Protein AF-A0A3C0QPT5-F1 (afdb_monomer_lite)

Sequence (332 aa):
MGKIEEVYAYLNENEPEIASNICYASEMLLSELDRALEVLKTRRKQAVENDDDKEYEKLTRYRDILGVYKENINTYLDYVNLPETSKTTAPSPDREIIHHLSEDFTYKKITAFVFRGKRYEVTSWKEALITFCNELTKINRNFPFALIGNPQFRGKEFEYFSYTPIAERSEKIQGTNVYVYTLMSSNYITKLLKNILSFLGESLNEFHIYLDETYLPQKREMPKRTEKAKVPPNGKIGKYVQQCMRELEKEQHVFSENQIQLLSDAEYSKLIFGIYHPFWTDDVKKIQDKNNRFRYWKEPFLFNNKYYYITNDWYEKSREKFDAWLEIIKNQ

Foldseek 3Di:
DDDVLVVLVVCCVPPVVVSVVVLVVLVVVLVVLVVVLVVLVVVLVVCVVVVNVPSNVVSVVVNVVSVVVNVVSVVVNVSVPDDDDDDDDDDDDDDFDWDFLPDDCVLWFFQWKFAPNDIDGDGHLLRVLLVVLLVVCVVPVCLLVVQPPDPLQDDPVGGQKDLDDDPPQWDDRPPDSIIGGRPDDSNVSSSVVVSSCVVVVHDSVNMITTTDPVDPPPPPPPVPVDPQPVAPVQGDQLRVVVVLLVVCLVVQQADDPVRVVLLQDQVSCCVQQVFRHRQKDLDPVPQADPVRDGQWDPDWGAHPNGTITGGSRHDPVRRVSVVVVSVVSVVD

pLDDT: mean 77.84, std 18.29, range [23.69, 96.81]

Secondary structure (DSSP, 8-state):
---HHHHHHHHHHH-HHHHHHHHHHHHHHHHHHHHHHHHHHHHHHHHHHTT-HHHHHHHHHHHHHHHHHHHHHHHHHHHHTS-------PPPTT-PPPEETTS--TTPPEEEEEETTEEEE-SSHHHHHHHHHHHHHHH-TTHHHHHTT-GGGB-SSSBSEESSPPTTTEEEPTTSS-EEE----HHHHHHHHHHHHHHHT--GGGEEEEE-TT----------S-SSS---TT-SHHHHHHHHHHHHHHTT----HHHHHHHT-HHHHHHHH--SS-SEES-GGGSB-TTS-BSB-SS-EEETTEEEEEB----GGGHHHHHHHHHHHHT-

Structure (mmCIF, N/CA/C/O backbone):
data_AF-A0A3C0QPT5-F1
#
_entry.id   AF-A0A3C0QPT5-F1
#
loop_
_atom_site.group_PDB
_atom_site.id
_atom_site.type_symbol
_atom_site.label_atom_id
_atom_site.label_alt_id
_atom_site.label_comp_id
_atom_site.label_asym_id
_atom_site.label_entity_id
_atom_site.label_seq_id
_atom_site.pdbx_PDB_ins_code
_atom_site.Cartn_x
_atom_site.Cartn_y
_atom_site.Cartn_z
_atom_site.occupancy
_atom_site.B_iso_or_equiv
_atom_site.auth_seq_id
_atom_site.auth_comp_id
_atom_site.auth_asym_id
_atom_site.auth_atom_id
_atom_site.pdbx_PDB_model_num
ATOM 1 N N . MET A 1 1 ? -33.869 -25.325 -4.875 1.00 43.28 1 MET A N 1
ATOM 2 C CA . MET A 1 1 ? -32.770 -25.401 -3.892 1.00 43.28 1 MET A CA 1
ATOM 3 C C . MET A 1 1 ? -32.259 -23.981 -3.771 1.00 43.28 1 MET A C 1
ATOM 5 O O . MET A 1 1 ? -31.820 -23.461 -4.788 1.00 43.28 1 MET A O 1
ATOM 9 N N . GLY A 1 2 ? -32.509 -23.326 -2.632 1.00 51.97 2 GLY A N 1
ATOM 10 C CA . GLY A 1 2 ? -32.198 -21.903 -2.461 1.00 51.97 2 GLY A CA 1
ATOM 11 C C . GLY A 1 2 ? -30.707 -21.669 -2.663 1.00 51.97 2 GLY A C 1
ATOM 12 O O . GLY A 1 2 ? -29.892 -22.479 -2.209 1.00 51.97 2 GLY A O 1
ATOM 13 N N . LYS A 1 3 ? -30.359 -20.640 -3.432 1.00 69.25 3 LYS A N 1
ATOM 14 C CA . LYS A 1 3 ? -28.958 -20.331 -3.722 1.00 69.25 3 LYS A CA 1
ATOM 15 C C . LYS A 1 3 ? -28.318 -19.689 -2.491 1.00 69.25 3 LYS A C 1
ATOM 17 O O . LYS A 1 3 ? -29.003 -19.028 -1.717 1.00 69.25 3 LYS A O 1
ATOM 22 N N . ILE A 1 4 ? -27.009 -19.870 -2.305 1.00 66.62 4 ILE A N 1
ATOM 23 C CA . ILE A 1 4 ? -26.285 -19.291 -1.157 1.00 66.62 4 ILE A CA 1
ATOM 24 C C . ILE A 1 4 ? -26.428 -17.759 -1.103 1.00 66.62 4 ILE A C 1
ATOM 26 O O . ILE A 1 4 ? -26.407 -17.174 -0.025 1.00 66.62 4 ILE A O 1
ATOM 30 N N . GLU A 1 5 ? -26.663 -17.129 -2.258 1.00 63.31 5 GLU A N 1
ATOM 31 C CA . GLU A 1 5 ? -26.950 -15.699 -2.384 1.00 63.31 5 GLU A CA 1
ATOM 32 C C . GLU A 1 5 ? -28.227 -15.275 -1.637 1.00 63.31 5 GLU A C 1
ATOM 34 O O . GLU A 1 5 ? -28.224 -14.257 -0.952 1.00 63.31 5 GLU A O 1
ATOM 39 N N . GLU A 1 6 ? -29.303 -16.067 -1.715 1.00 68.69 6 GLU A N 1
ATOM 40 C CA . GLU A 1 6 ? -30.586 -15.775 -1.048 1.00 68.69 6 GLU A CA 1
ATOM 41 C C . GLU A 1 6 ? -30.438 -15.835 0.478 1.00 68.69 6 GLU A C 1
ATOM 43 O O . GLU A 1 6 ? -31.034 -15.045 1.208 1.00 68.69 6 GLU A O 1
ATOM 48 N N . VAL A 1 7 ? -29.592 -16.753 0.957 1.00 71.62 7 VAL A N 1
ATOM 49 C CA . VAL A 1 7 ? -29.256 -16.883 2.379 1.00 71.62 7 VAL A CA 1
ATOM 50 C C . VAL A 1 7 ? -28.426 -15.690 2.840 1.00 71.62 7 VAL A C 1
ATOM 52 O O . VAL A 1 7 ? -28.694 -15.143 3.907 1.00 71.62 7 VAL A O 1
ATOM 55 N N . TYR A 1 8 ? -27.446 -15.257 2.042 1.00 65.69 8 TYR A N 1
ATOM 56 C CA . TYR A 1 8 ? -26.627 -14.102 2.396 1.00 65.69 8 TYR A CA 1
ATOM 57 C C . TYR A 1 8 ? -27.425 -12.799 2.396 1.00 65.69 8 TYR A C 1
ATOM 59 O O . TYR A 1 8 ? -27.295 -12.041 3.346 1.00 65.69 8 TYR A O 1
ATOM 67 N N . ALA A 1 9 ? -28.270 -12.548 1.391 1.00 63.78 9 ALA A N 1
ATOM 68 C CA . ALA A 1 9 ? -29.112 -11.351 1.343 1.00 63.78 9 ALA A CA 1
ATOM 69 C C . ALA A 1 9 ? -30.023 -11.261 2.578 1.00 63.78 9 ALA A C 1
ATOM 71 O O . ALA A 1 9 ? -30.041 -10.243 3.267 1.00 63.78 9 ALA A O 1
ATOM 72 N N . TYR A 1 10 ? -30.676 -12.373 2.940 1.00 76.12 10 TYR A N 1
ATOM 73 C CA . TYR A 1 10 ? -31.476 -12.453 4.161 1.00 76.12 10 TYR A CA 1
ATOM 74 C C . TYR A 1 10 ? -30.648 -12.179 5.426 1.00 76.12 10 TYR A C 1
ATOM 76 O O . TYR A 1 10 ? -31.082 -11.416 6.289 1.00 76.12 10 TYR A O 1
ATOM 84 N N . LEU A 1 11 ? -29.458 -12.781 5.551 1.00 65.25 11 LEU A N 1
ATOM 85 C CA . LEU A 1 11 ? -28.569 -12.540 6.692 1.00 65.25 11 LEU A CA 1
ATOM 86 C C . LEU A 1 11 ? -28.053 -11.099 6.713 1.00 65.25 11 LEU A C 1
ATOM 88 O O . LEU A 1 11 ? -27.952 -10.518 7.779 1.00 65.25 11 LEU A O 1
ATOM 92 N N . ASN A 1 12 ? -27.765 -10.491 5.568 1.00 59.88 12 ASN A N 1
ATOM 93 C CA . ASN A 1 12 ? -27.300 -9.111 5.497 1.00 59.88 12 ASN A CA 1
ATOM 94 C C . ASN A 1 12 ? -28.381 -8.121 5.964 1.00 59.88 12 ASN A C 1
ATOM 96 O O . ASN A 1 12 ? -28.064 -7.127 6.610 1.00 59.88 12 ASN A O 1
ATOM 100 N N . GLU A 1 13 ? -29.653 -8.414 5.684 1.00 61.59 13 GLU A N 1
ATOM 101 C CA . GLU A 1 13 ? -30.788 -7.610 6.147 1.00 61.59 13 GLU A CA 1
ATOM 102 C C . GLU A 1 13 ? -31.139 -7.844 7.625 1.00 61.59 13 GLU A C 1
ATOM 104 O O . GLU A 1 13 ? -31.453 -6.892 8.339 1.00 61.59 13 GLU A O 1
ATOM 109 N N . ASN A 1 14 ? -31.119 -9.099 8.085 1.00 72.50 14 ASN A N 1
ATOM 110 C CA . ASN A 1 14 ? -31.698 -9.482 9.379 1.00 72.50 14 ASN A CA 1
ATOM 111 C C . ASN A 1 14 ? -30.651 -9.764 10.467 1.00 72.50 14 ASN A C 1
ATOM 113 O O . ASN A 1 14 ? -30.935 -9.573 11.643 1.00 72.50 14 ASN A O 1
ATOM 117 N N . GLU A 1 15 ? -29.451 -10.203 10.087 1.00 66.81 15 GLU A N 1
ATOM 118 C CA . GLU A 1 15 ? -28.349 -10.596 10.979 1.00 66.81 15 GLU A CA 1
ATOM 119 C C . GLU A 1 15 ? -26.985 -10.115 10.418 1.00 66.81 15 GLU A C 1
ATOM 121 O O . GLU A 1 15 ? -26.095 -10.928 10.121 1.00 66.81 15 GLU A O 1
ATOM 126 N N . PRO A 1 16 ? -26.794 -8.792 10.221 1.00 49.34 16 PRO A N 1
ATOM 127 C CA . PRO A 1 16 ? -25.676 -8.232 9.449 1.00 49.34 16 PRO A CA 1
ATOM 128 C C . PRO A 1 16 ? -24.294 -8.569 10.026 1.00 49.34 16 PRO A C 1
ATOM 130 O O . PRO A 1 16 ? -23.312 -8.671 9.289 1.00 49.34 16 PRO A O 1
ATOM 133 N N . GLU A 1 17 ? -24.205 -8.794 11.339 1.00 44.91 17 GLU A N 1
ATOM 134 C CA . GLU A 1 17 ? -22.980 -9.249 12.002 1.00 44.91 17 GLU A CA 1
ATOM 135 C C . GLU A 1 17 ? -22.562 -10.647 11.518 1.00 44.91 17 GLU A C 1
ATOM 137 O O . GLU A 1 17 ? -21.393 -10.882 11.207 1.00 44.91 17 GLU A O 1
ATOM 142 N N . ILE A 1 18 ? -23.521 -11.570 11.384 1.00 55.00 18 ILE A N 1
ATOM 143 C CA . ILE A 1 18 ? -23.274 -12.929 10.888 1.00 55.00 18 ILE A CA 1
ATOM 144 C C . ILE A 1 18 ? -22.858 -12.878 9.414 1.00 55.00 18 ILE A C 1
ATOM 146 O O . ILE A 1 18 ? -21.890 -13.538 9.033 1.00 55.00 18 ILE A O 1
ATOM 150 N N . ALA A 1 19 ? -23.528 -12.059 8.597 1.00 52.25 19 ALA A N 1
ATOM 151 C CA . ALA A 1 19 ? -23.173 -11.865 7.190 1.00 52.25 19 ALA A CA 1
ATOM 152 C C . ALA A 1 19 ? -21.734 -11.332 7.029 1.00 52.25 19 ALA A C 1
ATOM 154 O O . ALA A 1 19 ? -20.921 -11.924 6.312 1.00 52.25 19 ALA A O 1
ATOM 155 N N . SER A 1 20 ? -21.380 -10.287 7.782 1.00 49.47 20 SER A N 1
ATOM 156 C CA . SER A 1 20 ? -20.026 -9.721 7.808 1.00 49.47 20 SER A CA 1
ATOM 157 C C . SER A 1 20 ? -18.970 -10.754 8.227 1.00 49.47 20 SER A C 1
ATOM 159 O O . SER A 1 20 ? -17.937 -10.894 7.567 1.00 49.47 20 SER A O 1
ATOM 161 N N . ASN A 1 21 ? -19.249 -11.553 9.264 1.00 49.97 21 ASN A N 1
ATOM 162 C CA . ASN A 1 21 ? -18.344 -12.606 9.731 1.00 49.97 21 ASN A CA 1
ATOM 163 C C . ASN A 1 21 ? -18.095 -13.685 8.664 1.00 49.97 21 ASN A C 1
ATOM 165 O O . ASN A 1 21 ? -16.960 -14.140 8.501 1.00 49.97 21 ASN A O 1
ATOM 169 N N . ILE A 1 22 ? -19.126 -14.078 7.909 1.00 59.88 22 ILE A N 1
ATOM 170 C CA . ILE A 1 22 ? -18.989 -15.051 6.813 1.00 59.88 22 ILE A CA 1
ATOM 171 C C . ILE A 1 22 ? -18.154 -14.462 5.667 1.00 59.88 22 ILE A C 1
ATOM 173 O O . ILE A 1 22 ? -17.286 -15.152 5.124 1.00 59.88 22 ILE A O 1
ATOM 177 N N . CYS A 1 23 ? -18.379 -13.194 5.311 1.00 54.47 23 CYS A N 1
ATOM 178 C CA . CYS A 1 23 ? -17.590 -12.490 4.297 1.00 54.47 23 CYS A CA 1
ATOM 179 C C . CYS A 1 23 ? -16.104 -12.431 4.696 1.00 54.47 23 CYS A C 1
ATOM 181 O O . CYS A 1 23 ? -15.232 -12.882 3.953 1.00 54.47 23 CYS A O 1
ATOM 183 N N . TYR A 1 24 ? -15.822 -12.014 5.931 1.00 49.06 24 TYR A N 1
ATOM 184 C CA . TYR A 1 24 ? -14.467 -11.935 6.474 1.00 49.06 24 TYR A CA 1
ATOM 185 C C . TYR A 1 24 ? -13.756 -13.296 6.536 1.00 49.06 24 TYR A C 1
ATOM 187 O O . TYR A 1 24 ? -12.609 -13.422 6.101 1.00 49.06 24 TYR A O 1
ATOM 195 N N . ALA A 1 25 ? -14.433 -14.341 7.026 1.00 57.06 25 ALA A N 1
ATOM 196 C CA . ALA A 1 25 ? -13.878 -15.694 7.053 1.00 57.06 25 ALA A CA 1
ATOM 197 C C . ALA A 1 25 ? -13.540 -16.199 5.639 1.00 57.06 25 ALA A C 1
ATOM 199 O O . ALA A 1 25 ? -12.535 -16.887 5.445 1.00 57.06 25 ALA A O 1
ATOM 200 N N . SER A 1 26 ? -14.341 -15.808 4.646 1.00 66.38 26 SER A N 1
ATOM 201 C CA . SER A 1 26 ? -14.120 -16.136 3.236 1.00 66.38 26 SER A CA 1
ATOM 202 C C . SER A 1 26 ? -12.905 -15.401 2.657 1.00 66.38 26 SER A C 1
ATOM 204 O O . SER A 1 26 ? -12.088 -16.021 1.977 1.00 66.38 26 SER A O 1
ATOM 206 N N . GLU A 1 27 ? -12.712 -14.118 2.979 1.00 59.53 27 GLU A N 1
ATOM 207 C CA . GLU A 1 27 ? -11.518 -13.349 2.587 1.00 59.53 27 GLU A CA 1
ATOM 208 C C . GLU A 1 27 ? -10.231 -13.886 3.231 1.00 59.53 27 GLU A C 1
ATOM 210 O O . GLU A 1 27 ? -9.201 -14.028 2.562 1.00 59.53 27 GLU A O 1
ATOM 215 N N . MET A 1 28 ? -10.282 -14.231 4.523 1.00 56.75 28 MET A N 1
ATOM 216 C CA . MET A 1 28 ? -9.163 -14.877 5.216 1.00 56.75 28 MET A CA 1
ATOM 217 C C . MET A 1 28 ? -8.796 -16.204 4.553 1.00 56.75 28 MET A C 1
ATOM 219 O O . MET A 1 28 ? -7.624 -16.458 4.267 1.00 56.75 28 MET A O 1
ATOM 223 N N . LEU A 1 29 ? -9.803 -17.030 4.267 1.00 69.44 29 LEU A N 1
ATOM 224 C CA . LEU A 1 29 ? -9.621 -18.308 3.596 1.00 69.44 29 LEU A CA 1
ATOM 225 C C . LEU A 1 29 ? -9.002 -18.125 2.203 1.00 69.44 29 LEU A C 1
ATOM 227 O O . LEU A 1 29 ? -8.065 -18.845 1.866 1.00 69.44 29 LEU A O 1
ATOM 231 N N . LEU A 1 30 ? -9.436 -17.129 1.423 1.00 67.25 30 LEU A N 1
ATOM 232 C CA . LEU A 1 30 ? -8.825 -16.798 0.130 1.00 67.25 30 LEU A CA 1
ATOM 233 C C . LEU A 1 30 ? -7.349 -16.417 0.248 1.00 67.25 30 LEU A C 1
ATOM 235 O O . LEU A 1 30 ? -6.541 -16.863 -0.568 1.00 67.25 30 LEU A O 1
ATOM 239 N N . SER A 1 31 ? -6.981 -15.636 1.268 1.00 65.44 31 SER A N 1
ATOM 240 C CA . SER A 1 31 ? -5.582 -15.265 1.497 1.00 65.44 31 SER A CA 1
ATOM 241 C C . SER A 1 31 ? -4.703 -16.488 1.769 1.00 65.44 31 SER A C 1
ATOM 243 O O . SER A 1 31 ? -3.604 -16.596 1.216 1.00 65.44 31 SER A O 1
ATOM 245 N N . GLU A 1 32 ? -5.187 -17.440 2.569 1.00 72.31 32 GLU A N 1
ATOM 246 C CA . GLU A 1 32 ? -4.455 -18.682 2.837 1.00 72.31 32 GLU A CA 1
ATOM 247 C C . GLU A 1 32 ? -4.421 -19.615 1.617 1.00 72.31 32 GLU A C 1
ATOM 249 O O . GLU A 1 32 ? -3.390 -20.238 1.350 1.00 72.31 32 GLU A O 1
ATOM 254 N N . LEU A 1 33 ? -5.492 -19.661 0.815 1.00 77.94 33 LEU A N 1
ATOM 255 C CA . LEU A 1 33 ? -5.509 -20.389 -0.458 1.00 77.94 33 LEU A CA 1
ATOM 256 C C . LEU A 1 33 ? -4.479 -19.823 -1.447 1.00 77.94 33 LEU A C 1
ATOM 258 O O . LEU A 1 33 ? -3.789 -20.594 -2.115 1.00 77.94 33 LEU A O 1
ATOM 262 N N . ASP A 1 34 ? -4.308 -18.500 -1.506 1.00 76.12 34 ASP A N 1
ATOM 263 C CA . ASP A 1 34 ? -3.280 -17.860 -2.335 1.00 76.12 34 ASP A CA 1
ATOM 264 C C . ASP A 1 34 ? -1.861 -18.221 -1.894 1.00 76.12 34 ASP A C 1
ATOM 266 O O . ASP A 1 34 ? -1.008 -18.545 -2.729 1.00 76.12 34 ASP A O 1
ATOM 270 N N . ARG A 1 35 ? -1.609 -18.248 -0.581 1.00 77.25 35 ARG A N 1
ATOM 271 C CA . ARG A 1 35 ? -0.326 -18.731 -0.050 1.00 77.25 35 ARG A CA 1
ATOM 272 C C . ARG A 1 35 ? -0.100 -20.197 -0.402 1.00 77.25 35 ARG A C 1
ATOM 274 O O . ARG A 1 35 ? 0.988 -20.546 -0.861 1.00 77.25 35 ARG A O 1
ATOM 281 N N . ALA A 1 36 ? -1.115 -21.045 -0.239 1.00 83.31 36 ALA A N 1
ATOM 282 C CA . ALA A 1 36 ? -1.030 -22.462 -0.577 1.00 83.31 36 ALA A CA 1
ATOM 283 C C . ALA A 1 36 ? -0.720 -22.679 -2.070 1.00 83.31 36 ALA A C 1
ATOM 285 O O . ALA A 1 36 ? 0.135 -23.500 -2.407 1.00 83.31 36 ALA A O 1
ATOM 286 N N . LEU A 1 37 ? -1.340 -21.907 -2.969 1.00 87.12 37 LEU A N 1
ATOM 287 C CA . LEU A 1 37 ? -1.077 -21.971 -4.410 1.00 87.12 37 LEU A CA 1
ATOM 288 C C . LEU A 1 37 ? 0.363 -21.565 -4.765 1.00 87.12 37 LEU A C 1
ATOM 290 O O . LEU A 1 37 ? 0.997 -22.234 -5.587 1.00 87.12 37 LEU A O 1
ATOM 294 N N . GLU A 1 38 ? 0.918 -20.529 -4.130 1.00 87.81 38 GLU A N 1
ATOM 295 C CA . GLU A 1 38 ? 2.323 -20.142 -4.337 1.00 87.81 38 GLU A CA 1
ATOM 296 C C . GLU A 1 38 ? 3.308 -21.186 -3.781 1.00 87.81 38 GLU A C 1
ATOM 298 O O . GLU A 1 38 ? 4.335 -21.470 -4.411 1.00 87.81 38 GLU A O 1
ATOM 303 N N . VAL A 1 39 ? 2.978 -21.836 -2.659 1.00 90.38 39 VAL A N 1
ATOM 304 C CA . VAL A 1 39 ? 3.761 -22.968 -2.133 1.00 90.38 39 VAL A CA 1
ATOM 305 C C . VAL A 1 39 ? 3.746 -24.142 -3.114 1.00 90.38 39 VAL A C 1
ATOM 307 O O . VAL A 1 39 ? 4.810 -24.663 -3.457 1.00 90.38 39 VAL A O 1
ATOM 310 N N . LEU A 1 40 ? 2.574 -24.532 -3.625 1.00 90.19 40 LEU A N 1
ATOM 311 C CA . LEU A 1 40 ? 2.453 -25.621 -4.601 1.00 90.19 40 LEU A CA 1
ATOM 312 C C . LEU A 1 40 ? 3.213 -25.321 -5.894 1.00 90.19 40 LEU A C 1
ATOM 314 O O . LEU A 1 40 ? 3.906 -26.185 -6.424 1.00 90.19 40 LEU A O 1
ATOM 318 N N . LYS A 1 41 ? 3.142 -24.083 -6.385 1.00 92.25 41 LYS A N 1
ATOM 319 C CA . LYS A 1 41 ? 3.907 -23.619 -7.548 1.00 92.25 41 LYS A CA 1
ATOM 320 C C . LYS A 1 41 ? 5.415 -23.717 -7.324 1.00 92.25 41 LYS A C 1
ATOM 322 O O . LYS A 1 41 ? 6.131 -24.113 -8.240 1.00 92.25 41 LYS A O 1
ATOM 327 N N . THR A 1 42 ? 5.893 -23.383 -6.127 1.00 92.44 42 THR A N 1
ATOM 328 C CA . THR A 1 42 ? 7.312 -23.515 -5.765 1.00 92.44 42 THR A CA 1
ATOM 329 C C . THR A 1 42 ? 7.734 -24.984 -5.753 1.00 92.44 42 THR A C 1
ATOM 331 O O . THR A 1 42 ? 8.719 -25.337 -6.397 1.00 92.44 42 THR A O 1
ATOM 334 N N . ARG A 1 43 ? 6.952 -25.863 -5.115 1.00 90.69 43 ARG A N 1
ATOM 335 C CA . ARG A 1 43 ? 7.258 -27.302 -5.067 1.00 90.69 43 ARG A CA 1
ATOM 336 C C . ARG A 1 43 ? 7.180 -27.989 -6.428 1.00 90.69 43 ARG A C 1
ATOM 338 O O . ARG A 1 43 ? 7.988 -28.863 -6.704 1.00 90.69 43 ARG A O 1
ATOM 345 N N . ARG A 1 44 ? 6.277 -27.558 -7.313 1.00 95.31 44 ARG A N 1
ATOM 346 C CA . ARG A 1 44 ? 6.223 -28.057 -8.697 1.00 95.31 44 ARG A CA 1
ATOM 347 C C . ARG A 1 44 ? 7.497 -27.749 -9.474 1.00 95.31 44 ARG A C 1
ATOM 349 O O . ARG A 1 44 ? 7.946 -28.599 -10.227 1.00 95.31 44 ARG A O 1
ATOM 356 N N . LYS A 1 45 ? 8.089 -26.564 -9.287 1.00 92.94 45 LYS A N 1
ATOM 357 C CA . LYS A 1 45 ? 9.383 -26.234 -9.908 1.00 92.94 45 LYS A CA 1
ATOM 358 C C . LYS A 1 45 ? 10.493 -27.153 -9.404 1.00 92.94 45 LYS A C 1
ATOM 360 O O . LYS A 1 45 ? 11.248 -27.662 -10.216 1.00 92.94 45 LYS A O 1
ATOM 365 N N . GLN A 1 46 ? 10.523 -27.420 -8.098 1.00 92.06 46 GLN A N 1
ATOM 366 C CA . GLN A 1 46 ? 11.483 -28.352 -7.500 1.00 92.06 46 GLN A CA 1
ATOM 367 C C . GLN A 1 46 ? 11.298 -29.786 -8.015 1.00 92.06 46 GLN A C 1
ATOM 369 O O . GLN A 1 46 ? 12.280 -30.462 -8.281 1.00 92.06 46 GLN A O 1
ATOM 374 N N . ALA A 1 47 ? 10.055 -30.246 -8.196 1.00 93.81 47 ALA A N 1
ATOM 375 C CA . ALA A 1 47 ? 9.780 -31.567 -8.765 1.00 93.81 47 ALA A CA 1
ATOM 376 C C . ALA A 1 47 ? 10.313 -31.694 -10.205 1.00 93.81 47 ALA A C 1
ATOM 378 O O . ALA A 1 47 ? 10.932 -32.697 -10.530 1.00 93.81 47 ALA A O 1
ATOM 379 N N . VAL A 1 48 ? 10.157 -30.647 -11.027 1.00 93.38 48 VAL A N 1
ATOM 380 C CA . VAL A 1 48 ? 10.736 -30.592 -12.384 1.00 93.38 48 VAL A CA 1
ATOM 381 C C . VAL A 1 48 ? 12.266 -30.578 -12.345 1.00 93.38 48 VAL A C 1
ATOM 383 O O . VAL A 1 48 ? 12.900 -31.284 -13.117 1.00 93.38 48 VAL A O 1
ATOM 386 N N . GLU A 1 49 ? 12.872 -29.795 -11.448 1.00 94.69 49 GLU A N 1
ATOM 387 C CA . GLU A 1 49 ? 14.334 -29.754 -11.274 1.00 94.69 49 GLU A CA 1
ATOM 388 C C . GLU A 1 49 ? 14.913 -31.110 -10.836 1.00 94.69 49 GLU A C 1
ATOM 390 O O . GLU A 1 49 ? 16.047 -31.431 -11.186 1.00 94.69 49 GLU A O 1
ATOM 395 N N . ASN A 1 50 ? 14.130 -31.904 -10.103 1.00 94.56 50 ASN A N 1
ATOM 396 C CA . ASN A 1 50 ? 14.512 -33.223 -9.603 1.00 94.56 50 ASN A CA 1
ATOM 397 C C . ASN A 1 50 ? 14.134 -34.384 -10.541 1.00 94.56 50 ASN A C 1
ATOM 399 O O . ASN A 1 50 ? 14.361 -35.530 -10.160 1.00 94.56 50 ASN A O 1
ATOM 403 N N . ASP A 1 51 ? 13.551 -34.110 -11.714 1.00 92.62 51 ASP A N 1
ATOM 404 C CA . ASP A 1 51 ? 13.027 -35.132 -12.640 1.00 92.62 51 ASP A CA 1
ATOM 405 C C . ASP A 1 51 ? 11.996 -36.079 -11.970 1.00 92.62 51 ASP A C 1
ATOM 407 O O . ASP A 1 51 ? 11.904 -37.268 -12.272 1.00 92.62 51 ASP A O 1
ATOM 411 N N . ASP A 1 52 ? 11.224 -35.559 -11.000 1.00 95.44 52 ASP A N 1
ATOM 412 C CA . ASP A 1 52 ? 10.186 -36.294 -10.260 1.00 95.44 52 ASP A CA 1
ATOM 413 C C . ASP A 1 52 ? 8.795 -36.019 -10.851 1.00 95.44 52 ASP A C 1
ATOM 415 O O . ASP A 1 52 ? 7.987 -35.238 -10.326 1.00 95.44 52 ASP A O 1
ATOM 419 N N . ASP A 1 53 ? 8.511 -36.690 -11.967 1.00 92.88 53 ASP A N 1
ATOM 420 C CA . ASP A 1 53 ? 7.240 -36.577 -12.693 1.00 92.88 53 ASP A CA 1
ATOM 421 C C . ASP A 1 53 ? 6.025 -36.933 -11.822 1.00 92.88 53 ASP A C 1
ATOM 423 O O . ASP A 1 53 ? 4.961 -36.312 -11.918 1.00 92.88 53 ASP A O 1
ATOM 427 N N . LYS A 1 54 ? 6.181 -37.898 -10.909 1.00 95.31 54 LYS A N 1
ATOM 428 C CA . LYS A 1 54 ? 5.089 -38.384 -10.060 1.00 95.31 54 LYS A CA 1
ATOM 429 C C . LYS A 1 54 ? 4.657 -37.331 -9.040 1.00 95.31 54 LYS A C 1
ATOM 431 O O . LYS A 1 54 ? 3.456 -37.128 -8.828 1.00 95.31 54 LYS A O 1
ATOM 436 N N . GLU A 1 55 ? 5.609 -36.659 -8.397 1.00 93.31 55 GLU A N 1
ATOM 437 C CA . GLU A 1 55 ? 5.300 -35.563 -7.477 1.00 93.31 55 GLU A CA 1
ATOM 438 C C . GLU A 1 55 ? 4.784 -34.333 -8.246 1.00 93.31 55 GLU A C 1
ATOM 440 O O . GLU A 1 55 ? 3.841 -33.677 -7.792 1.00 93.31 55 GLU A O 1
ATOM 445 N N . TYR A 1 56 ? 5.301 -34.058 -9.450 1.00 92.62 56 TYR A N 1
ATOM 446 C CA . TYR A 1 56 ? 4.799 -32.972 -10.298 1.00 92.62 56 TYR A CA 1
ATOM 447 C C . TYR A 1 56 ? 3.317 -33.142 -10.678 1.00 92.62 56 TYR A C 1
ATOM 449 O O . TYR A 1 56 ? 2.527 -32.198 -10.527 1.00 92.62 56 TYR A O 1
ATOM 457 N N . GLU A 1 57 ? 2.906 -34.332 -11.127 1.00 94.25 57 GLU A N 1
ATOM 458 C CA . GLU A 1 57 ? 1.507 -34.632 -11.468 1.00 94.25 57 GLU A CA 1
ATOM 459 C C . GLU A 1 57 ? 0.582 -34.489 -10.253 1.00 94.25 57 GLU A C 1
ATOM 461 O O . GLU A 1 57 ? -0.472 -33.843 -10.319 1.00 94.25 57 GLU A O 1
ATOM 466 N N . LYS A 1 58 ? 1.004 -35.024 -9.104 1.00 95.62 58 LYS A N 1
ATOM 467 C CA . LYS A 1 58 ? 0.257 -34.941 -7.843 1.00 95.62 58 LYS A CA 1
ATOM 468 C C . LYS A 1 58 ? 0.049 -33.494 -7.391 1.00 95.62 58 LYS A C 1
ATOM 470 O O . LYS A 1 58 ? -1.073 -33.109 -7.054 1.00 95.62 58 LYS A O 1
ATOM 475 N N . LEU A 1 59 ? 1.101 -32.674 -7.410 1.00 92.56 59 LEU A N 1
ATOM 476 C CA . LEU A 1 59 ? 1.022 -31.260 -7.030 1.00 92.56 59 LEU A CA 1
ATOM 477 C C . LEU A 1 59 ? 0.191 -30.437 -8.023 1.00 92.56 59 LEU A C 1
ATOM 479 O O . LEU A 1 59 ? -0.479 -29.484 -7.621 1.00 92.56 59 LEU A O 1
ATOM 483 N N . THR A 1 60 ? 0.204 -30.806 -9.306 1.00 91.56 60 THR A N 1
ATOM 484 C CA . THR A 1 60 ? -0.650 -30.187 -10.331 1.00 91.56 60 THR A CA 1
ATOM 485 C C . THR A 1 60 ? -2.124 -30.442 -10.023 1.00 91.56 60 THR A C 1
ATOM 487 O O . THR A 1 60 ? -2.895 -29.487 -9.926 1.00 91.56 60 THR A O 1
ATOM 490 N N . ARG A 1 61 ? -2.492 -31.691 -9.705 1.00 94.31 61 ARG A N 1
ATOM 491 C CA . ARG A 1 61 ? -3.855 -32.039 -9.279 1.00 94.31 61 ARG A CA 1
ATOM 492 C C . ARG A 1 61 ? -4.301 -31.263 -8.035 1.00 94.31 61 ARG A C 1
ATOM 494 O O . ARG A 1 61 ? -5.430 -30.782 -7.992 1.00 94.31 61 ARG A O 1
ATOM 501 N N . TYR A 1 62 ? -3.439 -31.114 -7.026 1.00 93.69 62 TYR A N 1
ATOM 502 C CA . TYR A 1 62 ? -3.770 -30.328 -5.827 1.00 93.69 62 TYR A CA 1
ATOM 503 C C . TYR A 1 62 ? -3.973 -28.843 -6.129 1.00 93.69 62 TYR A C 1
ATOM 505 O O . TYR A 1 62 ? -4.896 -28.230 -5.593 1.00 93.69 62 TYR A O 1
ATOM 513 N N . ARG A 1 63 ? -3.149 -28.271 -7.013 1.00 94.69 63 ARG A N 1
ATOM 514 C CA . ARG A 1 63 ? -3.303 -26.885 -7.468 1.00 94.69 63 ARG A CA 1
ATOM 515 C C . ARG A 1 63 ? -4.634 -26.679 -8.190 1.00 94.69 63 ARG A C 1
ATOM 517 O O . ARG A 1 63 ? -5.261 -25.644 -7.983 1.00 94.69 63 ARG A O 1
ATOM 524 N N . ASP A 1 64 ? -5.065 -27.636 -9.005 1.00 90.56 64 ASP A N 1
ATOM 525 C CA . ASP A 1 64 ? -6.332 -27.532 -9.735 1.00 90.56 64 ASP A CA 1
ATOM 526 C C . ASP A 1 64 ? -7.530 -27.594 -8.776 1.00 90.56 64 ASP A C 1
ATOM 528 O O . ASP A 1 64 ? -8.410 -26.740 -8.848 1.00 90.56 64 ASP A O 1
ATOM 532 N N . ILE A 1 65 ? -7.515 -28.521 -7.808 1.00 91.12 65 ILE A N 1
ATOM 533 C CA . ILE A 1 65 ? -8.557 -28.627 -6.768 1.00 91.12 65 ILE A CA 1
ATOM 534 C C . ILE A 1 65 ? -8.666 -27.325 -5.959 1.00 91.12 65 ILE A C 1
ATOM 536 O O . ILE A 1 65 ? -9.765 -26.804 -5.768 1.00 91.12 65 ILE A O 1
ATOM 540 N N . LEU A 1 66 ? -7.535 -26.776 -5.505 1.00 86.25 66 LEU A N 1
ATOM 541 C CA . LEU A 1 66 ? -7.521 -25.516 -4.753 1.00 86.25 66 LEU A CA 1
ATOM 542 C C . LEU A 1 66 ? -7.935 -24.318 -5.613 1.00 86.25 66 LEU A C 1
ATOM 544 O O . LEU A 1 66 ? -8.575 -23.404 -5.101 1.00 86.25 66 LEU A O 1
ATOM 548 N N . GLY A 1 67 ? -7.611 -24.331 -6.908 1.00 81.75 67 GLY A N 1
ATOM 549 C CA . GLY A 1 67 ? -8.060 -23.321 -7.866 1.00 81.75 67 GLY A CA 1
ATOM 550 C C . GLY A 1 67 ? -9.583 -23.266 -7.970 1.00 81.75 67 GLY A C 1
ATOM 551 O O . GLY A 1 67 ? -10.155 -22.190 -7.830 1.00 81.75 67 GLY A O 1
ATOM 552 N N . VAL A 1 68 ? -10.236 -24.424 -8.107 1.00 84.88 68 VAL A N 1
ATOM 553 C CA . VAL A 1 68 ? -11.707 -24.523 -8.135 1.00 84.88 68 VAL A CA 1
ATOM 554 C C . VAL A 1 68 ? -12.319 -24.035 -6.821 1.00 84.88 68 VAL A C 1
ATOM 556 O O . VAL A 1 68 ? -13.283 -23.274 -6.823 1.00 84.88 68 VAL A O 1
ATOM 559 N N . TYR A 1 69 ? -11.743 -24.425 -5.680 1.00 80.75 69 TYR A N 1
ATOM 560 C CA . TYR A 1 69 ? -12.240 -23.986 -4.374 1.00 80.75 69 TYR A CA 1
ATOM 561 C C . TYR A 1 69 ? -12.126 -22.462 -4.195 1.00 80.75 69 TYR A C 1
ATOM 563 O O . TYR A 1 69 ? -13.060 -21.819 -3.718 1.00 80.75 69 TYR A O 1
ATOM 571 N N . LYS A 1 70 ? -11.017 -21.870 -4.656 1.00 81.62 70 LYS A N 1
ATOM 572 C CA . LYS A 1 70 ? -10.802 -20.418 -4.680 1.00 81.62 70 LYS A CA 1
ATOM 573 C C . LYS A 1 70 ? -11.808 -19.700 -5.585 1.00 81.62 70 LYS A C 1
ATOM 575 O O . LYS A 1 70 ? -12.357 -18.680 -5.182 1.00 81.62 70 LYS A O 1
ATOM 580 N N . GLU A 1 71 ? -12.052 -20.210 -6.791 1.00 75.88 71 GLU A N 1
ATOM 581 C CA . GLU A 1 71 ? -13.024 -19.630 -7.728 1.00 75.88 71 GLU A CA 1
ATOM 582 C C . GLU A 1 71 ? -14.444 -19.641 -7.158 1.00 75.88 71 GLU A C 1
ATOM 584 O O . GLU A 1 71 ? -15.147 -18.639 -7.273 1.00 75.88 71 GLU A O 1
ATOM 589 N N . ASN A 1 72 ? -14.837 -20.715 -6.469 1.00 77.62 72 ASN A N 1
ATOM 590 C CA . ASN A 1 72 ? -16.144 -20.805 -5.816 1.00 77.62 72 ASN A CA 1
ATOM 591 C C . ASN A 1 72 ? -16.319 -19.741 -4.718 1.00 77.62 72 ASN A C 1
ATOM 593 O O . ASN A 1 72 ? -17.372 -19.111 -4.636 1.00 77.62 72 ASN A O 1
ATOM 597 N N . ILE A 1 73 ? -15.284 -19.506 -3.904 1.00 74.31 73 ILE A N 1
ATOM 598 C CA . ILE A 1 73 ? -15.317 -18.488 -2.842 1.00 74.31 73 ILE A CA 1
ATOM 599 C C . ILE A 1 73 ? -15.269 -17.067 -3.426 1.00 74.31 73 ILE A C 1
ATOM 601 O O . ILE A 1 73 ? -16.009 -16.197 -2.977 1.00 74.31 73 ILE A O 1
ATOM 605 N N . ASN A 1 74 ? -14.444 -16.824 -4.449 1.00 67.06 74 ASN A N 1
ATOM 606 C CA . ASN A 1 74 ? -14.403 -15.531 -5.142 1.00 67.06 74 ASN A CA 1
ATOM 607 C C . ASN A 1 74 ? -15.740 -15.203 -5.807 1.00 67.06 74 ASN A C 1
ATOM 609 O O . ASN A 1 74 ? -16.217 -14.084 -5.679 1.00 67.06 74 ASN A O 1
ATOM 613 N N . THR A 1 75 ? -16.362 -16.188 -6.460 1.00 67.44 75 THR A N 1
ATOM 614 C CA . THR A 1 75 ? -17.692 -16.027 -7.055 1.00 67.44 75 THR A CA 1
ATOM 615 C C . THR A 1 75 ? -18.679 -15.565 -5.988 1.00 67.44 75 THR A C 1
ATOM 617 O O . THR A 1 75 ? -19.354 -14.565 -6.187 1.00 67.44 75 THR A O 1
ATOM 620 N N . TYR A 1 76 ? -18.703 -16.218 -4.822 1.00 65.12 76 TYR A N 1
ATOM 621 C CA . TYR A 1 76 ? -19.518 -15.792 -3.683 1.00 65.12 76 TYR A CA 1
ATOM 622 C C . TYR A 1 76 ? -19.246 -14.334 -3.252 1.00 65.12 76 TYR A C 1
ATOM 624 O O . TYR A 1 76 ? -20.191 -13.559 -3.120 1.00 65.12 76 TYR A O 1
ATOM 632 N N . LEU A 1 77 ? -17.981 -13.925 -3.095 1.00 61.12 77 LEU A N 1
ATOM 633 C CA . LEU A 1 77 ? -17.629 -12.558 -2.682 1.00 61.12 77 LEU A CA 1
ATOM 634 C C . LEU A 1 77 ? -17.930 -11.488 -3.741 1.00 61.12 77 LEU A C 1
ATOM 636 O O . LEU A 1 77 ? -18.313 -10.374 -3.390 1.00 61.12 77 LEU A O 1
ATOM 640 N N . ASP A 1 78 ? -17.786 -11.797 -5.028 1.00 59.59 78 ASP A N 1
ATOM 641 C CA . ASP A 1 78 ? -18.119 -10.866 -6.111 1.00 59.59 78 ASP A CA 1
ATOM 642 C C . ASP A 1 78 ? -19.626 -10.545 -6.128 1.00 59.59 78 ASP A C 1
ATOM 644 O O . ASP A 1 78 ? -20.009 -9.414 -6.432 1.00 59.59 78 ASP A O 1
ATOM 648 N N . TYR A 1 79 ? -20.483 -11.495 -5.728 1.00 52.84 79 TYR A N 1
ATOM 649 C CA . TYR A 1 79 ? -21.923 -11.266 -5.552 1.00 52.84 79 TYR A CA 1
ATOM 650 C C . TYR A 1 79 ? -22.257 -10.468 -4.286 1.00 52.84 79 TYR A C 1
ATOM 652 O O . TYR A 1 79 ? -23.115 -9.591 -4.346 1.00 52.84 79 TYR A O 1
ATOM 660 N N . VAL A 1 80 ? -21.560 -10.711 -3.167 1.00 53.12 80 VAL A N 1
ATOM 661 C CA . VAL A 1 80 ? -21.686 -9.909 -1.928 1.00 53.12 80 VAL A CA 1
ATOM 662 C C . VAL A 1 80 ? -21.366 -8.426 -2.179 1.00 53.12 80 VAL A C 1
ATOM 664 O O . VAL A 1 80 ? -21.899 -7.549 -1.506 1.00 53.12 80 VAL A O 1
ATOM 667 N N . ASN A 1 81 ? -20.529 -8.139 -3.179 1.00 47.16 81 ASN A N 1
ATOM 668 C CA . ASN A 1 81 ? -20.113 -6.791 -3.562 1.00 47.16 81 ASN A CA 1
ATOM 669 C C . ASN A 1 81 ? -20.990 -6.132 -4.651 1.00 47.16 81 ASN A C 1
ATOM 671 O O . ASN A 1 81 ? -20.640 -5.051 -5.140 1.00 47.16 81 ASN A O 1
ATOM 675 N N . LEU A 1 82 ? -22.117 -6.734 -5.056 1.00 35.31 82 LEU A N 1
ATOM 676 C CA . LEU A 1 82 ? -23.055 -6.079 -5.973 1.00 35.31 82 LEU A CA 1
ATOM 677 C C . LEU A 1 82 ? -23.798 -4.933 -5.260 1.00 35.31 82 LEU A C 1
ATOM 679 O O . LEU A 1 82 ? -24.317 -5.123 -4.162 1.00 35.31 82 LEU A O 1
ATOM 683 N N . PRO A 1 83 ? -23.900 -3.741 -5.875 1.00 30.16 83 PRO A N 1
ATOM 684 C CA . PRO A 1 83 ? -24.662 -2.643 -5.302 1.00 30.16 83 PRO A CA 1
ATOM 685 C C . PRO A 1 83 ? -26.157 -2.961 -5.393 1.00 30.16 83 PRO A C 1
ATOM 687 O O . PRO A 1 83 ? -26.733 -2.924 -6.484 1.00 30.16 83 PRO A O 1
ATOM 690 N N . GLU A 1 84 ? -26.806 -3.244 -4.264 1.00 38.81 84 GLU A N 1
ATOM 691 C CA . GLU A 1 84 ? -28.263 -3.313 -4.241 1.00 38.81 84 GLU A CA 1
ATOM 692 C C . GLU A 1 84 ? -28.863 -1.930 -4.503 1.00 38.81 84 GLU A C 1
ATOM 694 O O . GLU A 1 84 ? -28.669 -0.940 -3.791 1.00 38.81 84 GLU A O 1
ATOM 699 N N . THR A 1 85 ? -29.622 -1.872 -5.589 1.00 30.62 85 THR A N 1
ATOM 700 C CA . THR A 1 85 ? -30.577 -0.817 -5.862 1.00 30.62 85 THR A CA 1
ATOM 701 C C . THR A 1 85 ? -31.641 -0.771 -4.764 1.00 30.62 85 THR A C 1
ATOM 703 O O . THR A 1 85 ? -32.483 -1.658 -4.683 1.00 30.62 85 THR A O 1
ATOM 706 N N . SER A 1 86 ? -31.701 0.377 -4.083 1.00 29.55 86 SER A N 1
ATOM 707 C CA . SER A 1 86 ? -32.915 1.149 -3.763 1.00 29.55 86 SER A CA 1
ATOM 708 C C . SER A 1 86 ? -33.347 1.307 -2.286 1.00 29.55 86 SER A C 1
ATOM 710 O O . SER A 1 86 ? -33.710 0.362 -1.607 1.00 29.55 86 SER A O 1
ATOM 712 N N . LYS A 1 87 ? -33.471 2.600 -1.921 1.00 30.47 87 LYS A N 1
ATOM 713 C CA . LYS A 1 87 ? -34.511 3.259 -1.092 1.00 30.47 87 LYS A CA 1
ATOM 714 C C . LYS A 1 87 ? -34.380 3.299 0.443 1.00 30.47 87 LYS A C 1
ATOM 716 O O . LYS A 1 87 ? -34.850 2.442 1.170 1.00 30.47 87 LYS A O 1
ATOM 721 N N . THR A 1 88 ? -33.896 4.468 0.874 1.00 35.28 88 THR A N 1
ATOM 722 C CA . THR A 1 88 ? -34.493 5.411 1.844 1.00 35.28 88 THR A CA 1
ATOM 723 C C . THR A 1 88 ? -35.155 4.857 3.111 1.00 35.28 88 THR A C 1
ATOM 725 O O . THR A 1 88 ? -36.330 4.504 3.107 1.00 35.28 88 THR A O 1
ATOM 728 N N . THR A 1 89 ? -34.498 5.093 4.245 1.00 28.58 89 THR A N 1
ATOM 729 C CA . THR A 1 89 ? -35.155 5.670 5.428 1.00 28.58 89 THR A CA 1
ATOM 730 C C . THR A 1 89 ? -34.364 6.902 5.875 1.00 28.58 89 THR A C 1
ATOM 732 O O . THR A 1 89 ? -33.138 6.935 5.808 1.00 28.58 89 THR A O 1
ATOM 735 N N . ALA A 1 90 ? -35.083 7.981 6.188 1.00 28.66 90 ALA A N 1
ATOM 736 C CA . ALA A 1 90 ? -34.516 9.294 6.490 1.00 28.66 90 ALA A CA 1
ATOM 737 C C . ALA A 1 90 ? -33.643 9.265 7.767 1.00 28.66 90 ALA A C 1
ATOM 739 O O . ALA A 1 90 ? -34.019 8.573 8.716 1.00 28.66 90 ALA A O 1
ATOM 740 N N . PRO A 1 91 ? -32.528 10.021 7.848 1.00 33.69 91 PRO A N 1
ATOM 741 C CA . PRO A 1 91 ? -31.674 10.005 9.031 1.00 33.69 91 PRO A CA 1
ATOM 742 C C . PRO A 1 91 ? -32.280 10.834 10.172 1.00 33.69 91 PRO A C 1
ATOM 744 O O . PRO A 1 91 ? -32.686 11.981 9.982 1.00 33.69 91 PRO A O 1
ATOM 747 N N . SER A 1 92 ? -32.301 10.240 11.366 1.00 33.53 92 SER A N 1
ATOM 748 C CA . SER A 1 92 ? -32.496 10.917 12.654 1.00 33.53 92 SER A CA 1
ATOM 749 C C . SER A 1 92 ?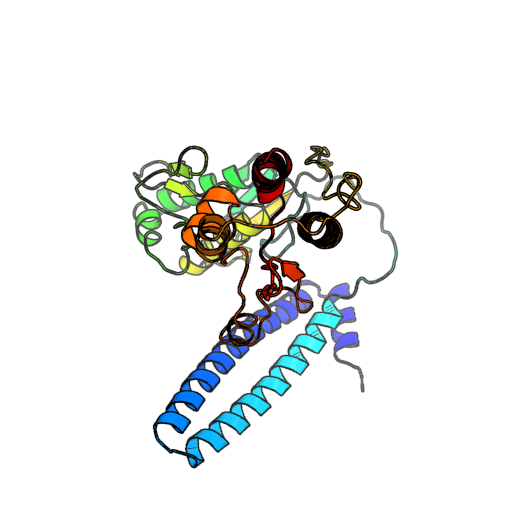 -31.146 11.469 13.157 1.00 33.53 92 SER A C 1
ATOM 751 O O . SER A 1 92 ? -30.143 10.792 12.948 1.00 33.53 92 SER A O 1
ATOM 753 N N . PRO A 1 93 ? -31.076 12.618 13.860 1.00 36.56 93 PRO A N 1
ATOM 754 C CA . PRO A 1 93 ? -29.836 13.405 13.976 1.00 36.56 93 PRO A CA 1
ATOM 755 C C . PRO A 1 93 ? -28.780 12.963 15.012 1.00 36.56 93 PRO A C 1
ATOM 757 O O . PRO A 1 93 ? -27.758 13.628 15.100 1.00 36.56 93 PRO A O 1
ATOM 760 N N . ASP A 1 94 ? -28.980 11.888 15.787 1.00 40.91 94 ASP A N 1
ATOM 761 C CA . ASP A 1 94 ? -28.201 11.655 17.029 1.00 40.91 94 ASP A CA 1
ATOM 762 C C . ASP A 1 94 ? -27.540 10.265 17.160 1.00 40.91 94 ASP A C 1
ATOM 764 O O . ASP A 1 94 ? -27.311 9.779 18.269 1.00 40.91 94 ASP A O 1
ATOM 768 N N . ARG A 1 95 ? -27.226 9.569 16.064 1.00 55.47 95 ARG A N 1
ATOM 769 C CA . ARG A 1 95 ? -26.485 8.294 16.143 1.00 55.47 95 ARG A CA 1
ATOM 770 C C . ARG A 1 95 ? -25.133 8.435 15.463 1.00 55.47 95 ARG A C 1
ATOM 772 O O . ARG A 1 95 ? -25.072 8.389 14.245 1.00 55.47 95 ARG A O 1
ATOM 779 N N . GLU A 1 96 ? -24.066 8.581 16.253 1.00 65.12 96 GLU A N 1
ATOM 780 C CA . GLU A 1 96 ? -22.701 8.426 15.741 1.00 65.12 96 GLU A CA 1
ATOM 781 C C . GLU A 1 96 ? -22.560 7.027 15.127 1.00 65.12 96 GLU A C 1
ATOM 783 O O . GLU A 1 96 ? -22.707 6.014 15.819 1.00 65.12 96 GLU A O 1
ATOM 788 N N . ILE A 1 97 ? -22.298 6.971 13.823 1.00 73.12 97 ILE A N 1
ATOM 789 C CA . ILE A 1 97 ? -22.099 5.711 13.114 1.00 73.12 97 ILE A CA 1
ATOM 790 C C . ILE A 1 97 ? -20.734 5.135 13.505 1.00 73.12 97 ILE A C 1
ATOM 792 O O . ILE A 1 97 ? -19.698 5.795 13.400 1.00 73.12 97 ILE A O 1
ATOM 796 N N . ILE A 1 98 ? -20.742 3.887 13.979 1.00 80.50 98 ILE A N 1
ATOM 797 C CA . ILE A 1 98 ? -19.524 3.132 14.275 1.00 80.50 98 ILE A CA 1
ATOM 798 C C . ILE A 1 98 ? -18.963 2.599 12.960 1.00 80.50 98 ILE A C 1
ATOM 800 O O . ILE A 1 98 ? -19.664 1.904 12.227 1.00 80.50 98 ILE A O 1
ATOM 804 N N . HIS A 1 99 ? -17.690 2.893 12.700 1.00 82.38 99 HIS A N 1
ATOM 805 C CA . HIS A 1 99 ? -16.958 2.368 11.555 1.00 82.38 99 HIS A CA 1
ATOM 806 C C . HIS A 1 99 ? -15.865 1.384 11.976 1.00 82.38 99 HIS A C 1
ATOM 808 O O . HIS A 1 99 ? -15.237 1.529 13.031 1.00 82.38 99 HIS A O 1
ATOM 814 N N . HIS A 1 100 ? -15.578 0.417 11.108 1.00 82.88 100 HIS A N 1
ATOM 815 C CA . HIS A 1 100 ? -14.563 -0.613 11.326 1.00 82.88 100 HIS A CA 1
ATOM 816 C C . HIS A 1 100 ? -13.392 -0.464 10.363 1.00 82.88 100 HIS A C 1
ATOM 818 O O . HIS A 1 100 ? -13.554 -0.074 9.210 1.00 82.88 100 HIS A O 1
ATOM 824 N N . LEU A 1 101 ? -12.190 -0.859 10.796 1.00 80.19 101 LEU A N 1
ATOM 825 C CA . LEU A 1 101 ? -10.973 -0.761 9.982 1.00 80.19 101 LEU A CA 1
ATOM 826 C C . LEU A 1 101 ? -11.090 -1.447 8.600 1.00 80.19 101 LEU A C 1
ATOM 828 O O . LEU A 1 101 ? -10.306 -1.122 7.707 1.00 80.19 101 LEU A O 1
ATOM 832 N N . SER A 1 102 ? -11.999 -2.415 8.417 1.00 70.94 102 SER A N 1
ATOM 833 C CA . SER A 1 102 ? -12.283 -3.121 7.152 1.00 70.94 102 SER A CA 1
ATOM 834 C C . SER A 1 102 ? -12.839 -2.232 6.040 1.00 70.94 102 SER A C 1
ATOM 836 O O . SER A 1 102 ? -12.629 -2.560 4.876 1.00 70.94 102 SER A O 1
ATOM 838 N N . GLU A 1 103 ? -13.471 -1.111 6.372 1.00 78.12 103 GLU A N 1
ATOM 839 C CA . GLU A 1 103 ? -14.121 -0.242 5.393 1.00 78.12 103 GLU A CA 1
ATOM 840 C C . GLU A 1 103 ? -13.143 0.521 4.484 1.00 78.12 103 GLU A C 1
ATOM 842 O O . GLU A 1 103 ? -11.960 0.707 4.786 1.00 78.12 103 GLU A O 1
ATOM 847 N N . ASP A 1 104 ? -13.673 1.030 3.369 1.00 72.75 104 ASP A N 1
ATOM 848 C CA . ASP A 1 104 ? -13.002 2.048 2.565 1.00 72.75 104 ASP A CA 1
ATOM 849 C C . ASP A 1 104 ? -13.165 3.427 3.224 1.00 72.75 104 ASP A C 1
ATOM 851 O O . ASP A 1 104 ? -14.278 3.891 3.480 1.00 72.75 104 ASP A O 1
ATOM 855 N N . PHE A 1 105 ? -12.048 4.105 3.474 1.00 75.94 105 PHE A N 1
ATOM 856 C CA . PHE A 1 105 ? -11.980 5.441 4.063 1.00 75.94 105 PHE A CA 1
ATOM 857 C C . PHE A 1 105 ? -11.530 6.508 3.064 1.00 75.94 105 PHE A C 1
ATOM 859 O O . PHE A 1 105 ? -11.057 7.586 3.446 1.00 75.94 105 PHE A O 1
ATOM 866 N N . THR A 1 106 ? -11.642 6.223 1.769 1.00 64.38 106 THR A N 1
ATOM 867 C CA . THR A 1 106 ? -11.389 7.195 0.709 1.00 64.38 106 THR A CA 1
ATOM 868 C C . THR A 1 106 ? -12.323 8.395 0.873 1.00 64.38 106 THR A C 1
ATOM 870 O O . THR A 1 106 ? -13.534 8.246 0.988 1.00 64.38 106 THR A O 1
ATOM 873 N N . TYR A 1 107 ? -11.744 9.599 0.924 1.00 59.06 107 TYR A N 1
ATOM 874 C CA . TYR A 1 107 ? -12.447 10.869 1.172 1.00 59.06 107 TYR A CA 1
ATOM 875 C C . TYR A 1 107 ? -13.166 10.996 2.526 1.00 59.06 107 TYR A C 1
ATOM 877 O O . TYR A 1 107 ? -13.866 11.981 2.744 1.00 59.06 107 TYR A O 1
ATOM 885 N N . LYS A 1 108 ? -12.954 10.062 3.458 1.00 75.50 108 LYS A N 1
ATOM 886 C CA . LYS A 1 108 ? -13.523 10.122 4.805 1.00 75.50 108 LYS A CA 1
ATOM 887 C C . LYS A 1 108 ? -12.546 10.795 5.774 1.00 75.50 108 LYS A C 1
ATOM 889 O O . LYS A 1 108 ? -11.348 10.484 5.780 1.00 75.50 108 LYS A O 1
ATOM 894 N N . LYS A 1 109 ? -13.045 11.703 6.614 1.00 77.94 109 LYS A N 1
ATOM 895 C CA . LYS A 1 109 ? -12.265 12.339 7.684 1.00 77.94 109 LYS A CA 1
ATOM 896 C C . LYS A 1 109 ? -12.603 11.690 9.018 1.00 77.94 109 LYS A C 1
ATOM 898 O O . LYS A 1 109 ? -13.764 11.645 9.405 1.00 77.94 109 LYS A O 1
ATOM 903 N N . ILE A 1 110 ? -11.568 11.217 9.702 1.00 88.75 110 ILE A N 1
ATOM 904 C CA . ILE A 1 110 ? -11.667 10.704 11.066 1.00 88.75 110 ILE A CA 1
ATOM 905 C C . ILE A 1 110 ? -11.800 11.855 12.071 1.00 88.75 110 ILE A C 1
ATOM 907 O O . ILE A 1 110 ? -11.141 12.886 11.913 1.00 88.75 110 ILE A O 1
ATOM 911 N N . THR A 1 111 ? -12.642 11.658 13.082 1.00 91.56 111 THR A N 1
ATOM 912 C CA . THR A 1 111 ? -12.830 12.558 14.237 1.00 91.56 111 THR A CA 1
ATOM 913 C C . THR A 1 111 ? -12.379 11.910 15.532 1.00 91.56 111 THR A C 1
ATOM 915 O O . THR A 1 111 ? -11.819 12.574 16.397 1.00 91.56 111 THR A O 1
ATOM 918 N N . ALA A 1 112 ? -12.569 10.600 15.658 1.00 93.19 112 ALA A N 1
ATOM 919 C CA . ALA A 1 112 ? -12.102 9.855 16.809 1.00 93.19 112 ALA A CA 1
ATOM 920 C C . ALA A 1 112 ? -11.854 8.388 16.465 1.00 93.19 112 ALA A C 1
ATOM 922 O O . ALA A 1 112 ? -12.357 7.857 15.472 1.00 93.19 112 ALA A O 1
ATOM 923 N N . PHE A 1 113 ? -11.108 7.715 17.331 1.00 94.62 113 PHE A N 1
ATOM 924 C CA . PHE A 1 113 ? -11.128 6.261 17.412 1.00 94.62 113 PHE A CA 1
ATOM 925 C C . PHE A 1 113 ? -11.284 5.808 18.863 1.00 94.62 113 PHE A C 1
ATOM 927 O O . PHE A 1 113 ? -10.925 6.529 19.793 1.00 94.62 113 PHE A O 1
ATOM 934 N N . VAL A 1 114 ? -11.812 4.607 19.069 1.00 91.94 114 VAL A N 1
ATOM 935 C CA . VAL A 1 114 ? -11.824 3.931 20.368 1.00 91.94 114 VAL A CA 1
ATOM 936 C C . VAL A 1 114 ? -10.876 2.753 20.295 1.00 91.94 114 VAL A C 1
ATOM 938 O O . VAL A 1 114 ? -10.899 2.006 19.326 1.00 91.94 114 VAL A O 1
ATOM 941 N N . PHE A 1 115 ? -10.052 2.595 21.324 1.00 90.38 115 PHE A N 1
ATOM 942 C CA . PHE A 1 115 ? -9.203 1.427 21.514 1.00 90.38 115 PHE A CA 1
ATOM 943 C C . PHE A 1 115 ? -9.261 1.016 22.985 1.00 90.38 115 PHE A C 1
ATOM 945 O O . PHE A 1 115 ? -9.096 1.862 23.869 1.00 90.38 115 PHE A O 1
ATOM 952 N N . ARG A 1 116 ? -9.538 -0.269 23.253 1.00 85.25 116 ARG A N 1
ATOM 953 C CA . ARG A 1 116 ? -9.707 -0.824 24.612 1.00 85.25 116 ARG A CA 1
ATOM 954 C C . ARG A 1 116 ? -10.676 -0.010 25.485 1.00 85.25 116 ARG A C 1
ATOM 956 O O . ARG A 1 116 ? -10.392 0.314 26.636 1.00 85.25 116 ARG A O 1
ATOM 963 N N . GLY A 1 117 ? -11.804 0.390 24.898 1.00 83.50 117 GLY A N 1
ATOM 964 C CA . GLY A 1 117 ? -12.856 1.156 25.577 1.00 83.50 117 GLY A CA 1
ATOM 965 C C . GLY A 1 117 ? -12.531 2.629 25.857 1.00 83.50 117 GLY A C 1
ATOM 966 O O . GLY A 1 117 ? -13.384 3.343 26.380 1.00 83.50 117 GLY A O 1
ATOM 967 N N . LYS A 1 118 ? -11.337 3.121 25.495 1.00 90.44 118 LYS A N 1
ATOM 968 C CA . LYS A 1 118 ? -10.969 4.537 25.620 1.00 90.44 118 LYS A CA 1
ATOM 969 C C . LYS A 1 118 ? -11.079 5.239 24.269 1.00 90.44 118 LYS A C 1
ATOM 971 O O . LYS A 1 118 ? -10.530 4.761 23.279 1.00 90.44 118 LYS A O 1
ATOM 976 N N . ARG A 1 119 ? -11.772 6.381 24.245 1.00 92.62 119 ARG A N 1
ATOM 977 C CA . ARG A 1 119 ? -11.920 7.243 23.063 1.00 92.62 119 ARG A CA 1
ATOM 978 C C . ARG A 1 119 ? -10.758 8.229 22.944 1.00 92.62 119 ARG A C 1
ATOM 980 O O . ARG A 1 119 ? -10.301 8.788 23.942 1.00 92.62 119 ARG A O 1
ATOM 987 N N . TYR A 1 120 ? -10.319 8.444 21.712 1.00 94.75 120 TYR A N 1
ATOM 988 C CA . TYR A 1 120 ? -9.225 9.322 21.326 1.00 94.75 120 TYR A CA 1
ATOM 989 C C . TYR A 1 120 ? -9.693 10.256 20.215 1.00 94.75 120 TYR A C 1
ATOM 991 O O . TYR A 1 120 ? -9.899 9.818 19.085 1.00 94.75 120 TYR A O 1
ATOM 999 N N . GLU A 1 121 ? -9.845 11.535 20.548 1.00 94.69 121 GLU A N 1
ATOM 1000 C CA . GLU A 1 121 ? -10.169 12.589 19.584 1.00 94.69 121 GLU A CA 1
ATOM 1001 C C . GLU A 1 121 ? -8.954 12.888 18.703 1.00 94.69 121 GLU A C 1
ATOM 1003 O O . GLU A 1 121 ? -7.835 13.03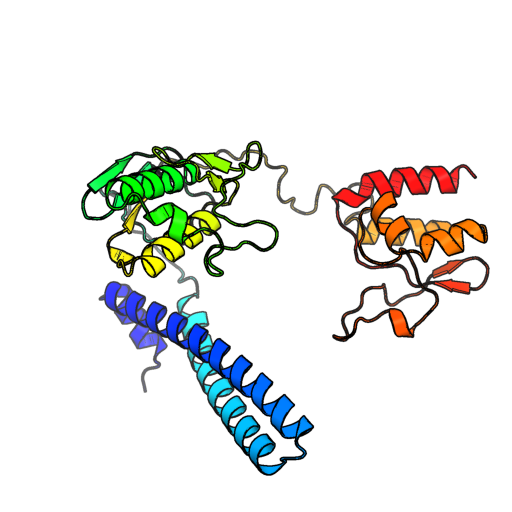8 19.202 1.00 94.69 121 GLU A O 1
ATOM 1008 N N . VAL A 1 122 ? -9.171 12.956 17.390 1.00 93.25 122 VAL A N 1
ATOM 1009 C CA . VAL A 1 122 ? -8.132 13.175 16.380 1.00 93.25 122 VAL A CA 1
ATOM 1010 C C . VAL A 1 122 ? -8.687 13.958 15.195 1.00 93.25 122 VAL A C 1
ATOM 1012 O O . VAL A 1 122 ? -9.853 13.864 14.834 1.00 93.25 122 VAL A O 1
ATOM 1015 N N . THR A 1 123 ? -7.831 14.718 14.527 1.00 86.94 123 THR A N 1
ATOM 1016 C CA . THR A 1 123 ? -8.228 15.567 13.393 1.00 86.94 123 THR A CA 1
ATOM 1017 C C . THR A 1 123 ? -7.841 14.983 12.037 1.00 86.94 123 THR A C 1
ATOM 1019 O O . THR A 1 123 ? -8.274 15.473 10.990 1.00 86.94 123 THR A O 1
ATOM 1022 N N . SER A 1 124 ? -7.001 13.942 12.030 1.00 82.88 124 SER A N 1
ATOM 1023 C CA . SER A 1 124 ? -6.503 13.308 10.812 1.00 82.88 124 SER A CA 1
ATOM 1024 C C . SER A 1 124 ? -6.103 11.849 11.027 1.00 82.88 124 SER A C 1
ATOM 1026 O O . SER A 1 124 ? -5.749 11.432 12.127 1.00 82.88 124 SER A O 1
ATOM 1028 N N . TRP A 1 125 ? -6.070 11.072 9.942 1.00 86.81 125 TRP A N 1
ATOM 1029 C CA . TRP A 1 125 ? -5.590 9.684 9.968 1.00 86.81 125 TRP A CA 1
ATOM 1030 C C . TRP A 1 125 ? -4.125 9.572 10.402 1.00 86.81 125 TRP A C 1
ATOM 1032 O O . TRP A 1 125 ? -3.753 8.643 11.115 1.00 86.81 125 TRP A O 1
ATOM 1042 N N . LYS A 1 126 ? -3.295 10.545 10.010 1.00 86.69 126 LYS A N 1
ATOM 1043 C CA . LYS A 1 126 ? -1.904 10.658 10.464 1.00 86.69 126 LYS A CA 1
ATOM 1044 C C . LYS A 1 126 ? -1.841 10.766 11.986 1.00 86.69 126 LYS A C 1
ATOM 1046 O O . LYS A 1 126 ? -1.086 10.037 12.620 1.00 86.69 126 LYS A O 1
ATOM 1051 N N . GLU A 1 127 ? -2.647 11.656 12.557 1.00 92.12 127 GLU A N 1
ATOM 1052 C CA . GLU A 1 127 ? -2.738 11.835 14.003 1.00 92.12 127 GLU A CA 1
ATOM 1053 C C . GLU A 1 127 ? -3.264 10.573 14.693 1.00 92.12 127 GLU A C 1
ATOM 1055 O O . GLU A 1 127 ? -2.676 10.151 15.682 1.00 92.12 127 GLU A O 1
ATOM 1060 N N . ALA A 1 128 ? -4.275 9.905 14.128 1.00 95.00 128 ALA A N 1
ATOM 1061 C CA . ALA A 1 128 ? -4.781 8.630 14.639 1.00 95.00 128 ALA A CA 1
ATOM 1062 C C . ALA A 1 128 ? -3.677 7.574 14.786 1.00 95.00 128 ALA A C 1
ATOM 1064 O O . ALA A 1 128 ? -3.538 6.969 15.848 1.00 95.00 128 ALA A O 1
ATOM 1065 N N . LEU A 1 129 ? -2.839 7.405 13.758 1.00 95.19 129 LEU A N 1
ATOM 1066 C CA . LEU A 1 129 ? -1.705 6.480 13.796 1.00 95.19 129 LEU A CA 1
ATOM 1067 C C . LEU A 1 129 ? -0.688 6.844 14.883 1.00 95.19 129 LEU A C 1
ATOM 1069 O O . LEU A 1 129 ? -0.246 5.975 15.631 1.00 95.19 129 LEU A O 1
ATOM 1073 N N . ILE A 1 130 ? -0.314 8.121 14.976 1.00 94.81 130 ILE A N 1
ATOM 1074 C CA . ILE A 1 130 ? 0.679 8.590 15.951 1.00 94.81 130 ILE A CA 1
ATOM 1075 C C . ILE A 1 130 ? 0.145 8.420 17.373 1.00 94.81 130 ILE A C 1
ATOM 1077 O O . ILE A 1 130 ? 0.846 7.881 18.230 1.00 94.81 130 ILE A O 1
ATOM 1081 N N . THR A 1 131 ? -1.096 8.843 17.621 1.00 96.81 131 THR A N 1
ATOM 1082 C CA . THR A 1 131 ? -1.768 8.704 18.915 1.00 96.81 131 THR A CA 1
ATOM 1083 C C . THR A 1 131 ? -1.851 7.240 19.314 1.00 96.81 131 THR A C 1
ATOM 1085 O O . THR A 1 131 ? -1.451 6.898 20.424 1.00 96.81 131 THR A O 1
ATOM 1088 N N . PHE A 1 132 ? -2.256 6.355 18.403 1.00 95.81 132 PHE A N 1
ATOM 1089 C CA . PHE A 1 132 ? -2.301 4.922 18.674 1.00 95.81 132 PHE A CA 1
ATOM 1090 C C . PHE A 1 132 ? -0.920 4.348 19.038 1.00 95.81 132 PHE A C 1
ATOM 1092 O O . PHE A 1 132 ? -0.773 3.716 20.083 1.00 95.81 132 PHE A O 1
ATOM 1099 N N . CYS A 1 133 ? 0.123 4.645 18.254 1.00 95.69 133 CYS A N 1
ATOM 1100 C CA . CYS A 1 133 ? 1.497 4.225 18.557 1.00 95.69 133 CYS A CA 1
ATOM 1101 C C . CYS A 1 133 ? 1.999 4.761 19.910 1.00 95.69 133 CYS A C 1
ATOM 1103 O O . CYS A 1 133 ? 2.667 4.040 20.657 1.00 95.69 133 CYS A O 1
ATOM 1105 N N . ASN A 1 134 ? 1.675 6.011 20.252 1.00 95.88 134 ASN A N 1
ATOM 1106 C CA . ASN A 1 134 ? 2.040 6.610 21.535 1.00 95.88 134 ASN A CA 1
ATOM 1107 C C . ASN A 1 134 ? 1.335 5.911 22.706 1.00 95.88 134 ASN A C 1
ATOM 1109 O O . ASN A 1 134 ? 1.972 5.642 23.724 1.00 95.88 134 ASN A O 1
ATOM 1113 N N . GLU A 1 135 ? 0.049 5.581 22.576 1.00 94.62 135 GLU A N 1
ATOM 1114 C CA . GLU A 1 135 ? -0.697 4.870 23.622 1.00 94.62 135 GLU A CA 1
ATOM 1115 C C . GLU A 1 135 ? -0.171 3.447 23.832 1.00 94.62 135 GLU A C 1
ATOM 1117 O O . GLU A 1 135 ? 0.036 3.032 24.972 1.00 94.62 135 GLU A O 1
ATOM 1122 N N . LEU A 1 136 ? 0.157 2.733 22.753 1.00 92.50 136 LEU A N 1
ATOM 1123 C CA . LEU A 1 136 ? 0.802 1.421 22.842 1.00 92.50 136 LEU A CA 1
ATOM 1124 C C . LEU A 1 136 ? 2.177 1.496 23.518 1.00 92.50 136 LEU A C 1
ATOM 1126 O O . LEU A 1 136 ? 2.512 0.645 24.340 1.00 92.50 136 LEU A O 1
ATOM 1130 N N . THR A 1 137 ? 2.946 2.552 23.247 1.00 93.00 137 THR A N 1
ATOM 1131 C CA . THR A 1 137 ? 4.260 2.784 23.871 1.00 93.00 137 THR A CA 1
ATOM 1132 C C . THR A 1 137 ? 4.153 3.059 25.375 1.00 93.00 137 THR A C 1
ATOM 1134 O O . THR A 1 137 ? 5.038 2.676 26.142 1.00 93.00 137 THR A O 1
ATOM 1137 N N . LYS A 1 138 ? 3.063 3.694 25.831 1.00 92.81 138 LYS A N 1
ATOM 1138 C CA . LYS A 1 138 ? 2.799 3.890 27.268 1.00 92.81 138 LYS A CA 1
ATOM 1139 C C . LYS A 1 138 ? 2.565 2.562 27.987 1.00 92.81 138 LYS A C 1
ATOM 1141 O O . LYS A 1 138 ? 2.992 2.422 29.129 1.00 92.81 138 LYS A O 1
ATOM 1146 N N . ILE A 1 139 ? 1.918 1.608 27.317 1.00 89.44 139 ILE A N 1
ATOM 1147 C CA . ILE A 1 139 ? 1.645 0.264 27.846 1.00 89.44 139 ILE A CA 1
ATOM 1148 C C . ILE A 1 139 ? 2.918 -0.589 27.815 1.00 89.44 139 ILE A C 1
ATOM 1150 O O . ILE A 1 139 ? 3.281 -1.206 28.813 1.00 89.44 139 ILE A O 1
ATOM 1154 N N . ASN A 1 140 ? 3.617 -0.602 26.680 1.00 88.25 140 ASN A N 1
ATOM 1155 C CA . ASN A 1 140 ? 4.865 -1.328 26.492 1.00 88.25 140 ASN A CA 1
ATOM 1156 C C . ASN A 1 140 ? 5.894 -0.431 25.797 1.00 88.25 140 ASN A C 1
ATOM 1158 O O . ASN A 1 140 ? 5.867 -0.261 24.579 1.00 88.25 140 ASN A O 1
ATOM 1162 N N . ARG A 1 141 ? 6.865 0.085 26.558 1.00 87.06 141 ARG A N 1
ATOM 1163 C CA . ARG A 1 141 ? 7.906 0.974 26.013 1.00 87.06 141 ARG A CA 1
ATOM 1164 C C . ARG A 1 141 ? 8.756 0.324 24.923 1.00 87.06 141 ARG A C 1
ATOM 1166 O O . ARG A 1 141 ? 9.283 1.041 24.080 1.00 87.06 141 ARG A O 1
ATOM 1173 N N . ASN A 1 142 ? 8.873 -1.004 24.919 1.00 85.19 142 ASN A N 1
ATOM 1174 C CA . ASN A 1 142 ? 9.676 -1.733 23.940 1.00 85.19 142 ASN A CA 1
ATOM 1175 C C . ASN A 1 142 ? 8.916 -2.029 22.635 1.00 85.19 142 ASN A C 1
ATOM 1177 O O . ASN A 1 142 ? 9.532 -2.468 21.665 1.00 85.19 142 ASN A O 1
ATOM 1181 N N . PHE A 1 143 ? 7.603 -1.774 22.583 1.00 91.25 143 PHE A N 1
ATOM 1182 C CA . PHE A 1 143 ? 6.765 -2.074 21.419 1.00 91.25 143 PHE A CA 1
ATOM 1183 C C . PHE A 1 143 ? 7.306 -1.477 20.107 1.00 91.25 143 PHE A C 1
ATOM 1185 O O . PHE A 1 143 ? 7.490 -2.247 19.165 1.00 91.25 143 PHE A O 1
ATOM 1192 N N . PRO A 1 144 ? 7.643 -0.171 20.015 1.00 86.44 144 PRO A N 1
ATOM 1193 C CA . PRO A 1 144 ? 8.081 0.415 18.746 1.00 86.44 144 PRO A CA 1
ATOM 1194 C C . PRO A 1 144 ? 9.367 -0.206 18.197 1.00 86.44 144 PRO A C 1
ATOM 1196 O O . PRO A 1 144 ? 9.538 -0.310 16.986 1.00 86.44 144 PRO A O 1
ATOM 1199 N N . PHE A 1 145 ? 10.257 -0.659 19.082 1.00 86.44 145 PHE A N 1
ATOM 1200 C CA . PHE A 1 145 ? 11.518 -1.298 18.708 1.00 86.44 145 PHE A CA 1
ATOM 1201 C C . PHE A 1 145 ? 11.293 -2.671 18.066 1.00 86.44 145 PHE A C 1
ATOM 1203 O O . PHE A 1 145 ? 12.026 -3.040 17.155 1.00 86.44 145 PHE A O 1
ATOM 1210 N N . ALA A 1 146 ? 10.252 -3.399 18.488 1.00 87.94 146 ALA A N 1
ATOM 1211 C CA . ALA A 1 146 ? 9.889 -4.701 17.925 1.00 87.94 146 ALA A CA 1
ATOM 1212 C C . ALA A 1 146 ? 9.312 -4.614 16.498 1.00 87.94 146 ALA A C 1
ATOM 1214 O O . ALA A 1 146 ? 9.225 -5.627 15.801 1.00 87.94 146 ALA A O 1
ATOM 1215 N N . LEU A 1 147 ? 8.915 -3.416 16.055 1.00 87.69 147 LEU A N 1
ATOM 1216 C CA . LEU A 1 147 ? 8.409 -3.181 14.701 1.00 87.69 147 LEU A CA 1
ATOM 1217 C C . LEU A 1 147 ? 9.533 -2.918 13.691 1.00 87.69 147 LEU A C 1
ATOM 1219 O O . LEU A 1 147 ? 9.340 -3.128 12.493 1.00 87.69 147 LEU A O 1
ATOM 1223 N N . ILE A 1 148 ? 10.695 -2.452 14.155 1.00 84.44 148 ILE A N 1
ATOM 1224 C CA . ILE A 1 148 ? 11.830 -2.106 13.293 1.00 84.44 148 ILE A CA 1
ATOM 1225 C C . ILE A 1 148 ? 12.411 -3.383 12.680 1.00 84.44 148 ILE A C 1
ATOM 1227 O O . ILE A 1 148 ? 12.654 -4.366 13.378 1.00 84.44 148 ILE A O 1
ATOM 1231 N N . GLY A 1 149 ? 12.624 -3.378 11.362 1.00 76.00 149 GLY A N 1
ATOM 1232 C CA . GLY A 1 149 ? 13.142 -4.532 10.619 1.00 76.00 149 GLY A CA 1
ATOM 1233 C C . GLY A 1 149 ? 12.169 -5.712 10.485 1.00 76.00 149 GLY A C 1
ATOM 1234 O O . GLY A 1 149 ? 12.500 -6.706 9.837 1.00 76.00 149 GLY A O 1
ATOM 1235 N N . ASN A 1 150 ? 10.959 -5.623 11.046 1.00 81.94 150 ASN A N 1
ATOM 1236 C CA . ASN A 1 150 ? 9.955 -6.669 10.908 1.00 81.94 150 ASN A CA 1
ATOM 1237 C C . ASN A 1 150 ? 9.338 -6.630 9.488 1.00 81.94 150 ASN A C 1
ATOM 1239 O O . ASN A 1 150 ? 8.815 -5.588 9.076 1.00 81.94 150 ASN A O 1
ATOM 1243 N N . PRO A 1 151 ? 9.343 -7.750 8.731 1.00 81.25 151 PRO A N 1
ATOM 1244 C CA . PRO A 1 151 ? 8.838 -7.792 7.355 1.00 81.25 151 PRO A CA 1
ATOM 1245 C C . PRO A 1 151 ? 7.379 -7.343 7.181 1.00 81.25 151 PRO A C 1
ATOM 1247 O O . PRO A 1 151 ? 7.033 -6.819 6.123 1.00 81.25 151 PRO A O 1
ATOM 1250 N N . GLN A 1 152 ? 6.528 -7.503 8.201 1.00 80.75 152 GLN A N 1
ATOM 1251 C CA . GLN A 1 152 ? 5.124 -7.068 8.173 1.00 80.75 152 GLN A CA 1
ATOM 1252 C C . GLN A 1 152 ? 4.978 -5.537 8.173 1.00 80.75 152 GLN A C 1
ATOM 1254 O O . GLN A 1 152 ? 3.962 -5.001 7.719 1.00 80.75 152 GLN A O 1
ATOM 1259 N N . PHE A 1 153 ? 6.008 -4.830 8.644 1.00 83.62 153 PHE A N 1
ATOM 1260 C CA . PHE A 1 153 ? 6.049 -3.374 8.762 1.00 83.62 153 PHE A CA 1
ATOM 1261 C C . PHE A 1 153 ? 7.023 -2.727 7.770 1.00 83.62 153 PHE A C 1
ATOM 1263 O O . PHE A 1 153 ? 7.513 -1.613 7.975 1.00 83.62 153 PHE A O 1
ATOM 1270 N N . ARG A 1 154 ? 7.263 -3.411 6.647 1.00 78.06 154 ARG A N 1
ATOM 1271 C CA . ARG A 1 154 ? 8.116 -2.939 5.561 1.00 78.06 154 ARG A CA 1
ATOM 1272 C C . ARG A 1 154 ? 7.285 -2.526 4.347 1.00 78.06 154 ARG A C 1
ATOM 1274 O O . ARG A 1 154 ? 6.562 -3.330 3.761 1.00 78.06 154 ARG A O 1
ATOM 1281 N N . GLY A 1 155 ? 7.418 -1.266 3.943 1.00 66.62 155 GLY A N 1
ATOM 1282 C CA . GLY A 1 155 ? 6.915 -0.774 2.666 1.00 66.62 155 GLY A CA 1
ATOM 1283 C C . GLY A 1 155 ? 7.824 -1.173 1.498 1.00 66.62 155 GLY A C 1
ATOM 1284 O O . GLY A 1 155 ? 8.920 -1.699 1.675 1.00 66.62 155 GLY A O 1
ATOM 1285 N N . LYS A 1 156 ? 7.376 -0.897 0.266 1.00 67.31 156 LYS A N 1
ATOM 1286 C CA . LYS A 1 156 ? 8.123 -1.243 -0.959 1.00 67.31 156 LYS A CA 1
ATOM 1287 C C . LYS A 1 156 ? 9.492 -0.554 -1.039 1.00 67.31 156 LYS A C 1
ATOM 1289 O O . LYS A 1 156 ? 10.452 -1.166 -1.494 1.00 67.31 156 LYS A O 1
ATOM 1294 N N . GLU A 1 157 ? 9.554 0.712 -0.632 1.00 58.81 157 GLU A N 1
ATOM 1295 C CA . GLU A 1 157 ? 10.754 1.555 -0.743 1.00 58.81 157 GLU A CA 1
ATOM 1296 C C . GLU A 1 157 ? 11.349 1.933 0.620 1.00 58.81 157 GLU A C 1
ATOM 1298 O O . GLU A 1 157 ? 12.541 2.209 0.704 1.00 58.81 157 GLU A O 1
ATOM 1303 N N . PHE A 1 158 ? 10.545 1.912 1.688 1.00 66.25 158 PHE A N 1
ATOM 1304 C CA . PHE A 1 158 ? 10.944 2.365 3.022 1.00 66.25 158 PHE A CA 1
ATOM 1305 C C . PHE A 1 158 ? 10.326 1.484 4.107 1.00 66.25 158 PHE A C 1
ATOM 1307 O O . PHE A 1 158 ? 9.249 0.913 3.920 1.00 66.25 158 PHE A O 1
ATOM 1314 N N . GLU A 1 159 ? 10.989 1.401 5.254 1.00 80.19 159 GLU A N 1
ATOM 1315 C CA . GLU A 1 159 ? 10.424 0.806 6.466 1.00 80.19 159 GLU A CA 1
ATOM 1316 C C . GLU A 1 159 ? 9.413 1.772 7.095 1.00 80.19 159 GLU A C 1
ATOM 1318 O O . GLU A 1 159 ? 9.629 2.985 7.097 1.00 80.19 159 GLU A O 1
ATOM 1323 N N . TYR A 1 160 ? 8.291 1.256 7.610 1.00 85.12 160 TYR A N 1
ATOM 1324 C CA . TYR A 1 160 ? 7.293 2.114 8.257 1.00 85.12 160 TYR A CA 1
ATOM 1325 C C . TYR A 1 160 ? 7.768 2.637 9.614 1.00 85.12 160 TYR A C 1
ATOM 1327 O O . TYR A 1 160 ? 7.312 3.699 10.032 1.00 85.12 160 TYR A O 1
ATOM 1335 N N . PHE A 1 161 ? 8.683 1.922 10.273 1.00 87.88 161 PHE A N 1
ATOM 1336 C CA . PHE A 1 161 ? 9.287 2.301 11.547 1.00 87.88 161 PHE A CA 1
ATOM 1337 C C . PHE A 1 161 ? 10.807 2.288 11.428 1.00 87.88 161 PHE A C 1
ATOM 1339 O O . PHE A 1 161 ? 11.374 1.308 10.951 1.00 87.88 161 PHE A O 1
ATOM 1346 N N . SER A 1 162 ? 11.468 3.357 11.869 1.00 85.31 162 SER A N 1
ATOM 1347 C CA . SER A 1 162 ? 12.924 3.507 11.762 1.00 85.31 162 SER A CA 1
ATOM 1348 C C . SER A 1 162 ? 13.496 4.380 12.881 1.00 85.31 162 SER A C 1
ATOM 1350 O O . SER A 1 162 ? 12.800 5.206 13.469 1.00 85.31 162 SER A O 1
ATOM 1352 N N . TYR A 1 163 ? 14.797 4.249 13.153 1.00 79.56 163 TYR A N 1
ATOM 1353 C CA . TYR A 1 163 ? 15.523 5.197 14.016 1.00 79.56 163 TYR A CA 1
ATOM 1354 C C . TYR A 1 163 ? 15.852 6.514 13.305 1.00 79.56 163 TYR A C 1
ATOM 1356 O O . TYR A 1 163 ? 16.078 7.540 13.946 1.00 79.56 163 TYR A O 1
ATOM 1364 N N . THR A 1 164 ? 15.900 6.484 11.974 1.00 80.56 164 THR A N 1
ATOM 1365 C CA . THR A 1 164 ? 16.241 7.638 11.145 1.00 80.56 164 THR A CA 1
ATOM 1366 C C . THR A 1 164 ? 14.964 8.258 10.584 1.00 80.56 164 THR A C 1
ATOM 1368 O O . THR A 1 164 ? 14.243 7.569 9.856 1.00 80.56 164 THR A O 1
ATOM 1371 N N . PRO A 1 165 ? 14.663 9.532 10.886 1.00 80.69 165 PRO A N 1
ATOM 1372 C CA . PRO A 1 165 ? 13.491 10.196 10.334 1.00 80.69 165 PRO A CA 1
ATOM 1373 C C . PRO A 1 165 ? 13.638 10.399 8.825 1.00 80.69 165 PRO A C 1
ATOM 1375 O O . PRO A 1 165 ? 14.719 10.717 8.330 1.00 80.69 165 PRO A O 1
ATOM 1378 N N . ILE A 1 166 ? 12.523 10.300 8.103 1.00 72.38 166 ILE A N 1
ATOM 1379 C CA . ILE A 1 166 ? 12.419 10.790 6.730 1.00 72.38 166 ILE A CA 1
ATOM 1380 C C . ILE A 1 166 ? 11.777 12.174 6.802 1.00 72.38 166 ILE A C 1
ATOM 1382 O O . ILE A 1 166 ? 10.649 12.311 7.282 1.00 72.38 166 ILE A O 1
ATOM 1386 N N . ALA A 1 167 ? 12.507 13.196 6.350 1.00 70.44 167 ALA A N 1
ATOM 1387 C CA . ALA A 1 167 ? 12.080 14.593 6.416 1.00 70.44 167 ALA A CA 1
ATOM 1388 C C . ALA A 1 167 ? 10.639 14.773 5.908 1.00 70.44 167 ALA A C 1
ATOM 1390 O O . ALA A 1 167 ? 10.296 14.273 4.836 1.00 70.44 167 ALA A O 1
ATOM 1391 N N . GLU A 1 168 ? 9.805 15.442 6.712 1.00 71.25 168 GLU A N 1
ATOM 1392 C CA . GLU A 1 168 ? 8.384 15.760 6.453 1.00 71.25 168 GLU A CA 1
ATOM 1393 C C . GLU A 1 168 ? 7.440 14.562 6.247 1.00 71.25 168 GLU A C 1
ATOM 1395 O O . GLU A 1 168 ? 6.231 14.730 6.080 1.00 71.25 168 GLU A O 1
ATOM 1400 N N . ARG A 1 169 ? 7.966 13.336 6.268 1.00 70.69 169 ARG A N 1
ATOM 1401 C CA . ARG A 1 169 ? 7.208 12.108 6.002 1.00 70.69 169 ARG A CA 1
ATOM 1402 C C . ARG A 1 169 ? 7.113 11.205 7.214 1.00 70.69 169 ARG A C 1
ATOM 1404 O O . ARG A 1 169 ? 6.261 10.320 7.221 1.00 70.69 169 ARG A O 1
ATOM 1411 N N . SER A 1 170 ? 7.945 11.431 8.224 1.00 81.69 170 SER A N 1
ATOM 1412 C CA . SER A 1 170 ? 7.963 10.654 9.454 1.00 81.69 170 SER A CA 1
ATOM 1413 C C . SER A 1 170 ? 7.703 11.523 10.676 1.00 81.69 170 SER A C 1
ATOM 1415 O O . SER A 1 170 ? 8.133 12.670 10.737 1.00 81.69 170 SER A O 1
ATOM 1417 N N . GLU A 1 171 ? 7.037 10.942 11.666 1.00 89.44 171 GLU A N 1
ATOM 1418 C CA . GLU A 1 171 ? 6.744 11.566 12.953 1.00 89.44 171 GLU A CA 1
ATOM 1419 C C . GLU A 1 171 ? 7.361 10.757 14.082 1.00 89.44 171 GLU A C 1
ATOM 1421 O O . GLU A 1 171 ? 7.444 9.530 14.012 1.00 89.44 171 GLU A O 1
ATOM 1426 N N . LYS A 1 172 ? 7.824 11.440 15.125 1.00 91.50 172 LYS A N 1
ATOM 1427 C CA . LYS A 1 172 ? 8.487 10.783 16.251 1.00 91.50 172 LYS A CA 1
ATOM 1428 C C . LYS A 1 172 ? 7.457 10.156 17.191 1.00 91.50 172 LYS A C 1
ATOM 1430 O O . LYS A 1 172 ? 6.529 10.835 17.626 1.00 91.50 172 LYS A O 1
ATOM 1435 N N . ILE A 1 173 ? 7.662 8.893 17.564 1.00 91.88 173 ILE A N 1
ATOM 1436 C CA . ILE A 1 173 ? 6.879 8.240 18.620 1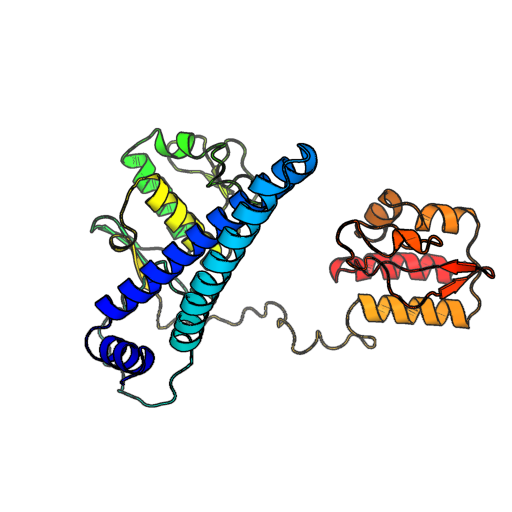.00 91.88 173 ILE A CA 1
ATOM 1437 C C . ILE A 1 173 ? 7.368 8.768 19.972 1.00 91.88 173 ILE A C 1
ATOM 1439 O O . ILE A 1 173 ? 8.557 8.691 20.306 1.00 91.88 173 ILE A O 1
ATOM 1443 N N . GLN A 1 174 ? 6.451 9.330 20.755 1.00 90.56 174 GLN A N 1
ATOM 1444 C CA . GLN A 1 174 ? 6.758 9.981 22.024 1.00 90.56 174 GLN A CA 1
ATOM 1445 C C . GLN A 1 174 ? 7.400 9.000 23.010 1.00 90.56 174 GLN A C 1
ATOM 1447 O O . GLN A 1 174 ? 6.991 7.850 23.135 1.00 90.56 174 GLN A O 1
ATOM 1452 N N . GLY A 1 175 ? 8.422 9.469 23.728 1.00 83.75 175 GLY A N 1
ATOM 1453 C CA . GLY A 1 175 ? 9.152 8.648 24.698 1.00 83.75 175 GLY A CA 1
ATOM 1454 C C . GLY A 1 175 ? 10.153 7.661 24.086 1.00 83.75 175 GLY A C 1
ATOM 1455 O O . GLY A 1 175 ? 10.725 6.868 24.828 1.00 83.75 175 GLY A O 1
ATOM 1456 N N . THR A 1 176 ? 10.400 7.718 22.771 1.00 89.62 176 THR A N 1
ATOM 1457 C CA . THR A 1 176 ? 11.367 6.847 22.078 1.00 89.62 176 THR A CA 1
ATOM 1458 C C . THR A 1 176 ? 12.248 7.622 21.091 1.00 89.62 176 THR A C 1
ATOM 1460 O O . THR A 1 176 ? 12.069 8.822 20.868 1.00 89.62 176 THR A O 1
ATOM 1463 N N . ASN A 1 177 ? 13.219 6.937 20.487 1.00 87.88 177 ASN A N 1
ATOM 1464 C CA . ASN A 1 177 ? 13.987 7.396 19.325 1.00 87.88 177 ASN A CA 1
ATOM 1465 C C . ASN A 1 177 ? 13.476 6.784 18.004 1.00 87.88 177 ASN A C 1
ATOM 1467 O O . ASN A 1 177 ? 14.204 6.797 17.014 1.00 87.88 177 ASN A O 1
ATOM 1471 N N . VAL A 1 178 ? 12.252 6.247 17.995 1.00 87.31 178 VAL A N 1
ATOM 1472 C CA . VAL A 1 178 ? 11.630 5.619 16.826 1.00 87.31 178 VAL A CA 1
ATOM 1473 C C . VAL A 1 178 ? 10.716 6.618 16.123 1.00 87.31 178 VAL A C 1
ATOM 1475 O O . VAL A 1 178 ? 9.981 7.377 16.759 1.00 87.31 178 VAL A O 1
ATOM 1478 N N . TYR A 1 179 ? 10.757 6.603 14.797 1.00 88.25 179 TYR A N 1
ATOM 1479 C CA . TYR A 1 179 ? 9.921 7.410 13.924 1.00 88.25 179 TYR A CA 1
ATOM 1480 C C . TYR A 1 179 ? 8.992 6.506 13.122 1.00 88.25 179 TYR A C 1
ATOM 1482 O O . TYR A 1 179 ? 9.402 5.443 12.661 1.00 88.25 179 TYR A O 1
ATOM 1490 N N . VAL A 1 180 ? 7.749 6.946 12.940 1.00 90.06 180 VAL A N 1
ATOM 1491 C CA . VAL A 1 180 ? 6.741 6.281 12.113 1.00 90.06 180 VAL A CA 1
ATOM 1492 C C . VAL A 1 180 ? 6.530 7.069 10.826 1.00 90.06 180 VAL A C 1
ATOM 1494 O O . VAL A 1 180 ? 6.391 8.291 10.854 1.00 90.06 180 VAL A O 1
ATOM 1497 N N . TYR A 1 181 ? 6.512 6.391 9.683 1.00 82.31 181 TYR A N 1
ATOM 1498 C CA . TYR A 1 181 ? 6.151 6.984 8.398 1.00 82.31 181 TYR A CA 1
ATOM 1499 C C . TYR A 1 181 ? 4.651 7.309 8.369 1.00 82.31 181 TYR A C 1
ATOM 1501 O O . TYR A 1 181 ? 3.820 6.471 8.705 1.00 82.31 181 TYR A O 1
ATOM 1509 N N . THR A 1 182 ? 4.290 8.523 7.956 1.00 78.75 182 THR A N 1
ATOM 1510 C CA . THR A 1 182 ? 2.917 9.051 8.042 1.00 78.75 182 THR A CA 1
ATOM 1511 C C . THR A 1 182 ? 2.370 9.610 6.731 1.00 78.75 182 THR A C 1
ATOM 1513 O O . THR A 1 182 ? 1.176 9.899 6.653 1.00 78.75 182 THR A O 1
ATOM 1516 N N . LEU A 1 183 ? 3.193 9.738 5.680 1.00 75.00 183 LEU A N 1
ATOM 1517 C CA . LEU A 1 183 ? 2.737 10.204 4.366 1.00 75.00 183 LEU A CA 1
ATOM 1518 C C . LEU A 1 183 ? 2.029 9.075 3.597 1.00 75.00 183 LEU A C 1
ATOM 1520 O O . LEU A 1 183 ? 2.553 8.508 2.642 1.00 75.00 183 LEU A O 1
ATOM 1524 N N . MET A 1 184 ? 0.826 8.723 4.044 1.00 73.69 184 MET A N 1
ATOM 1525 C CA . MET A 1 184 ? 0.022 7.631 3.499 1.00 73.69 184 MET A CA 1
ATOM 1526 C C . MET A 1 184 ? -1.445 8.045 3.376 1.00 73.69 184 MET A C 1
ATOM 1528 O O . MET A 1 184 ? -1.934 8.884 4.130 1.00 73.69 184 MET A O 1
ATOM 1532 N N . SER A 1 185 ? -2.168 7.442 2.430 1.00 70.81 185 SER A N 1
ATOM 1533 C CA . SER A 1 185 ? -3.628 7.596 2.359 1.00 70.81 185 SER A CA 1
ATOM 1534 C C . SER A 1 185 ? -4.308 6.975 3.583 1.00 70.81 185 SER A C 1
ATOM 1536 O O . SER A 1 185 ? -3.755 6.034 4.158 1.00 70.81 185 SER A O 1
ATOM 1538 N N . SER A 1 186 ? -5.540 7.394 3.886 1.00 76.00 186 SER A N 1
ATOM 1539 C CA . SER A 1 186 ? -6.382 6.819 4.950 1.00 76.00 186 SER A CA 1
ATOM 1540 C C . SER A 1 186 ? -6.387 5.288 4.931 1.00 76.00 186 SER A C 1
ATOM 1542 O O . SER A 1 186 ? -6.048 4.675 5.933 1.00 76.00 186 SER A O 1
ATOM 1544 N N . ASN A 1 187 ? -6.599 4.671 3.767 1.00 78.50 187 ASN A N 1
ATOM 1545 C CA . ASN A 1 187 ? -6.633 3.208 3.627 1.00 78.50 187 ASN A CA 1
ATOM 1546 C C . ASN A 1 187 ? -5.293 2.505 3.901 1.00 78.50 187 ASN A C 1
ATOM 1548 O O . ASN A 1 187 ? -5.250 1.368 4.364 1.00 78.50 187 ASN A O 1
ATOM 1552 N N . TYR A 1 188 ? -4.170 3.168 3.623 1.00 78.00 188 TYR A N 1
ATOM 1553 C CA . TYR A 1 188 ? -2.848 2.624 3.952 1.00 78.00 188 TYR A CA 1
ATOM 1554 C C . TYR A 1 188 ? -2.552 2.773 5.445 1.00 78.00 188 TYR A C 1
ATOM 1556 O O . TYR A 1 188 ? -1.946 1.882 6.037 1.00 78.00 188 TYR A O 1
ATOM 1564 N N . ILE A 1 189 ? -3.018 3.862 6.060 1.00 85.19 189 ILE A N 1
ATOM 1565 C CA . ILE A 1 189 ? -2.936 4.053 7.506 1.00 85.19 189 ILE A CA 1
ATOM 1566 C C . ILE A 1 189 ? -3.802 3.018 8.228 1.00 85.19 189 ILE A C 1
ATOM 1568 O O . ILE A 1 189 ? -3.303 2.364 9.136 1.00 85.19 189 ILE A O 1
ATOM 1572 N N . THR A 1 190 ? -5.049 2.789 7.806 1.00 90.12 190 THR A N 1
ATOM 1573 C CA . THR A 1 190 ? -5.906 1.757 8.413 1.00 90.12 190 THR A CA 1
ATOM 1574 C C . THR A 1 190 ? -5.343 0.360 8.212 1.00 90.12 190 THR A C 1
ATOM 1576 O O . THR A 1 190 ? -5.362 -0.441 9.142 1.00 90.12 190 THR A O 1
ATOM 1579 N N . LYS A 1 191 ? -4.738 0.071 7.052 1.00 88.75 191 LYS A N 1
ATOM 1580 C CA . LYS A 1 191 ? -3.973 -1.167 6.851 1.00 88.75 191 LYS A CA 1
ATOM 1581 C C . LYS A 1 191 ? -2.815 -1.298 7.844 1.00 88.75 191 LYS A C 1
ATOM 1583 O O . LYS A 1 191 ? -2.612 -2.376 8.395 1.00 88.75 191 LYS A O 1
ATOM 1588 N N . LEU A 1 192 ? -2.065 -0.225 8.092 1.00 90.94 192 LEU A N 1
ATOM 1589 C CA . LEU A 1 192 ? -0.980 -0.244 9.072 1.00 90.94 192 LEU A CA 1
ATOM 1590 C C . LEU A 1 192 ? -1.508 -0.442 10.503 1.00 90.94 192 LEU A C 1
ATOM 1592 O O . LEU A 1 192 ? -0.946 -1.250 11.235 1.00 90.94 192 LEU A O 1
ATOM 1596 N N . LEU A 1 193 ? -2.615 0.211 10.875 1.00 93.06 193 LEU A N 1
ATOM 1597 C CA . LEU A 1 193 ? -3.298 0.008 12.160 1.00 93.06 193 LEU A CA 1
ATOM 1598 C C . LEU A 1 193 ? -3.733 -1.452 12.348 1.00 93.06 193 LEU A C 1
ATOM 1600 O O . LEU A 1 193 ? -3.439 -2.040 13.387 1.00 93.06 193 LEU A O 1
ATOM 1604 N N . LYS A 1 194 ? -4.340 -2.070 11.322 1.00 91.19 194 LYS A N 1
ATOM 1605 C CA . LYS A 1 194 ? -4.673 -3.507 11.327 1.00 91.19 194 LYS A CA 1
ATOM 1606 C C . LYS A 1 194 ? -3.438 -4.362 11.565 1.00 91.19 194 LYS A C 1
ATOM 1608 O O . LYS A 1 194 ? -3.451 -5.219 12.438 1.00 91.19 194 LYS A O 1
ATOM 1613 N N . ASN A 1 195 ? -2.362 -4.106 10.819 1.00 90.38 195 ASN A N 1
ATOM 1614 C CA . ASN A 1 195 ? -1.125 -4.867 10.956 1.00 90.38 195 ASN A CA 1
ATOM 1615 C C . ASN A 1 195 ? -0.546 -4.759 12.375 1.00 90.38 195 ASN A C 1
ATOM 1617 O O . ASN A 1 195 ? -0.052 -5.756 12.892 1.00 90.38 195 ASN A O 1
ATOM 1621 N N . ILE A 1 196 ? -0.612 -3.578 12.998 1.00 92.00 196 ILE A N 1
ATOM 1622 C CA . ILE A 1 196 ? -0.163 -3.368 14.379 1.00 92.00 196 ILE A CA 1
ATOM 1623 C C . ILE A 1 196 ? -1.029 -4.170 15.356 1.00 92.00 196 ILE A C 1
ATOM 1625 O O . ILE A 1 196 ? -0.482 -4.895 16.180 1.00 92.00 196 ILE A O 1
ATOM 1629 N N . LEU A 1 197 ? -2.358 -4.081 15.249 1.00 89.81 197 LEU A N 1
ATOM 1630 C CA . LEU A 1 197 ? -3.284 -4.835 16.104 1.00 89.81 197 LEU A CA 1
ATOM 1631 C C . LEU A 1 197 ? -3.060 -6.346 15.975 1.00 89.81 197 LEU A C 1
ATOM 1633 O O . LEU A 1 197 ? -2.883 -7.028 16.980 1.00 89.81 197 LEU A O 1
ATOM 1637 N N . SER A 1 198 ? -2.952 -6.856 14.744 1.00 88.88 198 SER A N 1
ATOM 1638 C CA . SER A 1 198 ? -2.663 -8.271 14.494 1.00 88.88 198 SER A CA 1
ATOM 1639 C C . SER A 1 198 ? -1.310 -8.704 15.059 1.00 88.88 198 SER A C 1
ATOM 1641 O O . SER A 1 198 ? -1.203 -9.795 15.607 1.00 88.88 198 SER A O 1
ATOM 1643 N N . PHE A 1 199 ? -0.280 -7.859 14.961 1.00 88.12 199 PHE A N 1
ATOM 1644 C CA . PHE A 1 199 ? 1.034 -8.142 15.547 1.00 88.12 199 PHE A CA 1
ATOM 1645 C C . PHE A 1 199 ? 0.998 -8.204 17.079 1.00 88.12 199 PHE A C 1
ATOM 1647 O O . PHE A 1 199 ? 1.752 -8.965 17.680 1.00 88.12 199 PHE A O 1
ATOM 1654 N N . LEU A 1 200 ? 0.112 -7.432 17.709 1.00 84.69 200 LEU A N 1
ATOM 1655 C CA . LEU A 1 200 ? -0.115 -7.462 19.152 1.00 84.69 200 LEU A CA 1
ATOM 1656 C C . LEU A 1 200 ? -1.030 -8.614 19.600 1.00 84.69 200 LEU A C 1
ATOM 1658 O O . LEU A 1 200 ? -1.134 -8.861 20.798 1.00 84.69 200 LEU A O 1
ATOM 1662 N N . GLY A 1 201 ? -1.680 -9.314 18.664 1.00 84.12 201 GLY A N 1
ATOM 1663 C CA . GLY A 1 201 ? -2.712 -10.307 18.972 1.00 84.12 201 GLY A CA 1
ATOM 1664 C C . GLY A 1 201 ? -4.032 -9.690 19.451 1.00 84.12 201 GLY A C 1
ATOM 1665 O O . GLY A 1 201 ? -4.838 -10.385 20.061 1.00 84.12 201 GLY A O 1
ATOM 1666 N N . GLU A 1 202 ? -4.251 -8.399 19.194 1.00 80.56 202 GLU A N 1
ATOM 1667 C CA . GLU A 1 202 ? -5.467 -7.680 19.579 1.00 80.56 202 GLU A CA 1
ATOM 1668 C C . GLU A 1 202 ? -6.567 -7.872 18.531 1.00 80.56 202 GLU A C 1
ATOM 1670 O O . GLU A 1 202 ? -6.307 -7.942 17.323 1.00 80.56 202 GLU A O 1
ATOM 1675 N N . SER A 1 203 ? -7.817 -7.900 18.991 1.00 76.81 203 SER A N 1
ATOM 1676 C CA . SER A 1 203 ? -8.971 -7.966 18.099 1.00 76.81 203 SER A CA 1
ATOM 1677 C C . SER A 1 203 ? -9.172 -6.640 17.365 1.00 76.81 203 SER A C 1
ATOM 1679 O O . SER A 1 203 ? -9.183 -5.569 17.972 1.00 76.81 203 SER A O 1
ATOM 1681 N N . LEU A 1 204 ? -9.407 -6.705 16.051 1.00 73.50 204 LEU A N 1
ATOM 1682 C CA . LEU A 1 204 ? -9.764 -5.525 15.255 1.00 73.50 204 LEU A CA 1
ATOM 1683 C C . LEU A 1 204 ? -11.114 -4.927 15.682 1.00 73.50 204 LEU A C 1
ATOM 1685 O O . LEU A 1 204 ? -11.335 -3.736 15.479 1.00 73.50 204 LEU A O 1
ATOM 1689 N N . ASN A 1 205 ? -11.982 -5.733 16.303 1.00 67.38 205 ASN A N 1
ATOM 1690 C CA . ASN A 1 205 ? -13.302 -5.307 16.774 1.00 67.38 205 ASN A CA 1
ATOM 1691 C C . ASN A 1 205 ? -13.216 -4.370 17.982 1.00 67.38 205 ASN A C 1
ATOM 1693 O O . ASN A 1 205 ? -14.174 -3.673 18.273 1.00 67.38 205 ASN A O 1
ATOM 1697 N N . GLU A 1 206 ? -12.079 -4.317 18.678 1.00 71.12 206 GLU A N 1
ATOM 1698 C CA . GLU A 1 206 ? -11.877 -3.348 19.761 1.00 71.12 206 GLU A CA 1
ATOM 1699 C C . GLU A 1 206 ? -11.483 -1.957 19.249 1.00 71.12 206 GLU A C 1
ATOM 1701 O O . GLU A 1 206 ? -11.369 -1.018 20.043 1.00 71.12 206 GLU A O 1
ATOM 1706 N N . PHE A 1 207 ? -11.255 -1.828 17.937 1.00 84.62 207 PHE A N 1
ATOM 1707 C CA . PHE A 1 207 ? -10.859 -0.589 17.290 1.00 84.62 207 PHE A CA 1
ATOM 1708 C C . PHE A 1 207 ? -12.026 0.002 16.490 1.00 84.62 207 PHE A C 1
ATOM 1710 O O . PHE A 1 207 ? -12.254 -0.359 15.333 1.00 84.62 207 PHE A O 1
ATOM 1717 N N . HIS A 1 208 ? -12.750 0.939 17.101 1.00 90.12 208 HIS A N 1
ATOM 1718 C CA . HIS A 1 208 ? -13.855 1.648 16.448 1.00 90.12 208 HIS A CA 1
ATOM 1719 C C . HIS A 1 208 ? -13.399 2.993 15.904 1.00 90.12 208 HIS A C 1
ATOM 1721 O O . HIS A 1 208 ? -12.611 3.690 16.541 1.00 90.12 208 HIS A O 1
ATOM 1727 N N . ILE A 1 209 ? -13.919 3.374 14.744 1.00 90.44 209 ILE A N 1
ATOM 1728 C CA . ILE A 1 209 ? -13.629 4.641 14.079 1.00 90.44 209 ILE A CA 1
ATOM 1729 C C . ILE A 1 209 ? -14.899 5.482 14.040 1.00 90.44 209 ILE A C 1
ATOM 1731 O O . ILE A 1 209 ? -15.978 4.981 13.740 1.00 90.44 209 ILE A O 1
ATOM 1735 N N . TYR A 1 210 ? -14.733 6.774 14.292 1.00 88.81 210 TYR A N 1
ATOM 1736 C CA . TYR A 1 210 ? -15.775 7.780 14.173 1.00 88.81 210 TYR A CA 1
ATOM 1737 C C . TYR A 1 210 ? -15.367 8.777 13.099 1.00 88.81 210 TYR A C 1
ATOM 1739 O O . TYR A 1 210 ? -14.202 9.191 13.017 1.00 88.81 210 TYR A O 1
ATOM 1747 N N . LEU A 1 211 ? -16.322 9.121 12.245 1.00 85.88 211 LEU A N 1
ATOM 1748 C CA . LEU A 1 211 ? -16.101 9.975 11.092 1.00 85.88 211 LEU A CA 1
ATOM 1749 C C . LEU A 1 211 ? -16.900 11.267 11.213 1.00 85.88 211 LEU A C 1
ATOM 1751 O O . LEU A 1 211 ? -17.944 11.331 11.854 1.00 85.88 211 LEU A O 1
ATOM 1755 N N . ASP A 1 212 ? -16.391 12.307 10.569 1.00 79.00 212 ASP A N 1
ATOM 1756 C CA . ASP A 1 212 ? -17.088 13.578 10.429 1.00 79.00 212 ASP A CA 1
ATOM 1757 C C . ASP A 1 212 ? -18.148 13.435 9.324 1.00 79.00 212 ASP A C 1
ATOM 1759 O O . ASP A 1 212 ? -17.827 13.536 8.142 1.00 79.00 212 ASP A O 1
ATOM 1763 N N . GLU A 1 213 ? -19.407 13.172 9.681 1.00 73.44 213 GLU A N 1
ATOM 1764 C CA . GLU A 1 213 ? -20.503 13.060 8.698 1.00 73.44 213 GLU A CA 1
ATOM 1765 C C . GLU A 1 213 ? -20.790 14.384 7.979 1.00 73.44 213 GLU A C 1
ATOM 1767 O O . GLU A 1 213 ? -21.287 14.405 6.853 1.00 73.44 213 GLU A O 1
ATOM 1772 N N . THR A 1 214 ? -20.424 15.504 8.607 1.00 68.00 214 THR A N 1
ATOM 1773 C CA . THR A 1 214 ? -20.534 16.840 8.014 1.00 68.00 214 THR A CA 1
ATOM 1774 C C . THR A 1 214 ? -19.339 17.189 7.132 1.00 68.00 214 THR A C 1
ATOM 1776 O O . THR A 1 214 ? -19.355 18.211 6.436 1.00 68.00 214 THR A O 1
ATOM 1779 N N . TYR A 1 215 ? -18.306 16.336 7.120 1.00 53.38 215 TYR A N 1
ATOM 1780 C CA . TYR A 1 215 ? -17.154 16.493 6.254 1.00 53.38 215 TYR A CA 1
ATOM 1781 C C . TYR A 1 215 ? -17.556 16.212 4.821 1.00 53.38 215 TYR A C 1
ATOM 1783 O O . TYR A 1 215 ? -17.427 15.116 4.280 1.00 53.38 215 TYR A O 1
ATOM 1791 N N . LEU A 1 216 ? -17.968 17.283 4.165 1.00 46.28 216 LEU A N 1
ATOM 1792 C CA . LEU A 1 216 ? -17.798 17.401 2.742 1.00 46.28 216 LEU A CA 1
ATOM 1793 C C . LEU A 1 216 ? -16.292 17.518 2.528 1.00 46.28 216 LEU A C 1
ATOM 1795 O O . LEU A 1 216 ? -15.698 18.508 2.977 1.00 46.28 216 LEU A O 1
ATOM 1799 N N . PRO A 1 217 ? -15.647 16.540 1.867 1.00 44.47 217 PRO A N 1
ATOM 1800 C CA . PRO A 1 217 ? -14.292 16.741 1.427 1.00 44.47 217 PRO A CA 1
ATOM 1801 C C . PRO A 1 217 ? -14.359 17.999 0.585 1.00 44.47 217 PRO A C 1
ATOM 1803 O O . PRO A 1 217 ? -14.984 18.016 -0.481 1.00 44.47 217 PRO A O 1
ATOM 1806 N N . GLN A 1 218 ? -13.745 19.079 1.073 1.00 37.50 218 GLN A N 1
ATOM 1807 C CA . GLN A 1 218 ? -13.374 20.154 0.183 1.00 37.50 218 GLN A CA 1
ATOM 1808 C C . GLN A 1 218 ? -12.672 19.412 -0.937 1.00 37.50 218 GLN A C 1
ATOM 1810 O O . GLN A 1 218 ? -11.690 18.700 -0.687 1.00 37.50 218 GLN A O 1
ATOM 1815 N N . LYS A 1 219 ? -13.196 19.514 -2.160 1.00 33.81 219 LYS A N 1
ATOM 1816 C CA . LYS A 1 219 ? -12.319 19.384 -3.304 1.00 33.81 219 LYS A CA 1
ATOM 1817 C C . LYS A 1 219 ? -11.240 20.424 -3.020 1.00 33.81 219 LYS A C 1
ATOM 1819 O O . LYS A 1 219 ? -11.329 21.564 -3.446 1.00 33.81 219 LYS A O 1
ATOM 1824 N N . ARG A 1 220 ? -10.167 20.011 -2.336 1.00 30.62 220 ARG A N 1
ATOM 1825 C CA . ARG A 1 220 ? -8.864 20.268 -2.889 1.00 30.62 220 ARG A CA 1
ATOM 1826 C C . ARG A 1 220 ? -9.084 19.862 -4.324 1.00 30.62 220 ARG A C 1
ATOM 1828 O O . ARG A 1 220 ? -9.304 18.684 -4.621 1.00 30.62 220 ARG A O 1
ATOM 1835 N N . GLU A 1 221 ? -9.093 20.845 -5.200 1.00 25.92 221 GLU A N 1
ATOM 1836 C CA . GLU A 1 221 ? -8.493 20.607 -6.483 1.00 25.92 221 GLU A CA 1
ATOM 1837 C C . GLU A 1 221 ? -7.048 20.162 -6.181 1.00 25.92 221 GLU A C 1
ATOM 1839 O O . GLU A 1 221 ? -6.080 20.884 -6.344 1.00 25.92 221 GLU A O 1
ATOM 1844 N N . MET A 1 222 ? -6.883 18.915 -5.720 1.00 24.22 222 MET A N 1
ATOM 1845 C CA . MET A 1 222 ? -5.970 18.052 -6.418 1.00 24.22 222 MET A CA 1
ATOM 1846 C C . MET A 1 222 ? -6.421 18.229 -7.858 1.00 24.22 222 MET A C 1
ATOM 1848 O O . MET A 1 222 ? -7.626 18.031 -8.088 1.00 24.22 222 MET A O 1
ATOM 1852 N N . PRO A 1 223 ? -5.553 18.700 -8.777 1.00 26.73 223 PRO A N 1
ATOM 1853 C CA . PRO A 1 223 ? -5.928 18.790 -10.180 1.00 26.73 223 PRO A CA 1
ATOM 1854 C C . PRO A 1 223 ? -6.691 17.514 -10.450 1.00 26.73 223 PRO A C 1
ATOM 1856 O O . PRO A 1 223 ? -6.177 16.454 -10.061 1.00 26.73 223 PRO A O 1
ATOM 1859 N N . LYS A 1 224 ? -7.960 17.638 -10.895 1.00 23.69 224 LYS A N 1
ATOM 1860 C CA . LYS A 1 224 ? -8.862 16.495 -11.081 1.00 23.69 224 LYS A CA 1
ATOM 1861 C C . LYS A 1 224 ? -7.965 15.327 -11.495 1.00 23.69 224 LYS A C 1
ATOM 1863 O O . LYS A 1 224 ? -7.137 15.543 -12.395 1.00 23.69 224 LYS A O 1
ATOM 1868 N N . ARG A 1 225 ? -8.097 14.117 -10.920 1.00 29.61 225 ARG A N 1
ATOM 1869 C CA . ARG A 1 225 ? -7.773 12.947 -11.749 1.00 29.61 225 ARG A CA 1
ATOM 1870 C C . ARG A 1 225 ? -8.662 13.179 -12.933 1.00 29.61 225 ARG A C 1
ATOM 1872 O O . ARG A 1 225 ? -9.884 13.148 -12.815 1.00 29.6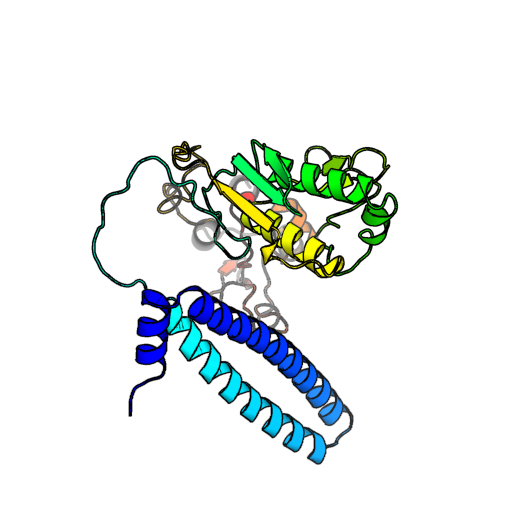1 225 ARG A O 1
ATOM 1879 N N . THR A 1 226 ? -8.056 13.717 -13.959 1.00 26.33 226 THR A N 1
ATOM 1880 C CA . THR A 1 226 ? -8.829 14.535 -14.847 1.00 26.33 226 THR A CA 1
ATOM 1881 C C . THR A 1 226 ? -9.644 13.472 -15.543 1.00 26.33 226 THR A C 1
ATOM 1883 O O . THR A 1 226 ? -9.121 12.420 -15.928 1.00 26.33 226 THR A O 1
ATOM 1886 N N . GLU A 1 227 ? -10.943 13.704 -15.672 1.00 33.50 227 GLU A N 1
ATOM 1887 C CA . GLU A 1 227 ? -11.548 13.455 -16.969 1.00 33.50 227 GLU A CA 1
ATOM 1888 C C . GLU A 1 227 ? -10.484 13.873 -17.979 1.00 33.50 227 GLU A C 1
ATOM 1890 O O . GLU A 1 227 ? -10.228 15.066 -18.054 1.00 33.50 227 GLU A O 1
ATOM 1895 N N . LYS A 1 228 ? -9.732 12.900 -18.519 1.00 30.95 228 LYS A N 1
ATOM 1896 C CA . LYS A 1 228 ? -8.589 13.062 -19.428 1.00 30.95 228 LYS A CA 1
ATOM 1897 C C . LYS A 1 228 ? -7.850 14.389 -19.219 1.00 30.95 228 LYS A C 1
ATOM 1899 O O . LYS A 1 228 ? -8.338 15.368 -19.774 1.00 30.95 228 LYS A O 1
ATOM 1904 N N . ALA A 1 229 ? -6.732 14.417 -18.459 1.00 29.05 229 ALA A N 1
ATOM 1905 C CA . ALA A 1 229 ? -5.893 15.619 -18.238 1.00 29.05 229 ALA A CA 1
ATOM 1906 C C . ALA A 1 229 ? -6.061 16.522 -19.420 1.00 29.05 229 ALA A C 1
ATOM 1908 O O . ALA A 1 229 ? -5.684 16.025 -20.479 1.00 29.05 229 ALA A O 1
ATOM 1909 N N . LYS A 1 230 ? -6.803 17.647 -19.236 1.00 37.59 230 LYS A N 1
ATOM 1910 C CA . LYS A 1 230 ? -7.275 18.575 -20.283 1.00 37.59 230 LYS A CA 1
ATOM 1911 C C . LYS A 1 230 ? -6.310 18.378 -21.413 1.00 37.59 230 LYS A C 1
ATOM 1913 O O . LYS A 1 230 ? -5.176 18.782 -21.185 1.00 37.59 230 LYS A O 1
ATOM 1918 N N . VAL A 1 231 ? -6.689 17.583 -22.427 1.00 37.78 231 VAL A N 1
ATOM 1919 C CA . VAL A 1 231 ? -5.727 16.977 -23.359 1.00 37.78 231 VAL A CA 1
ATOM 1920 C C . VAL A 1 231 ? -4.769 18.107 -23.716 1.00 37.78 231 VAL A C 1
ATOM 1922 O O . VAL A 1 231 ? -5.215 19.024 -24.408 1.00 37.78 231 VAL A O 1
ATOM 1925 N N . PRO A 1 232 ? -3.528 18.154 -23.166 1.00 42.19 232 PRO A N 1
ATOM 1926 C CA . PRO A 1 232 ? -2.554 19.078 -23.719 1.00 42.19 232 PRO A CA 1
ATOM 1927 C C . PRO A 1 232 ? -2.483 18.595 -25.155 1.00 42.19 232 PRO A C 1
ATOM 1929 O O . PRO A 1 232 ? -2.489 17.372 -25.285 1.00 42.19 232 PRO A O 1
ATOM 1932 N N . PRO A 1 233 ? -2.565 19.456 -26.179 1.00 47.78 233 PRO A N 1
ATOM 1933 C CA . PRO A 1 233 ? -3.177 19.180 -27.489 1.00 47.78 233 PRO A CA 1
ATOM 1934 C C . PRO A 1 233 ? -2.997 17.766 -28.110 1.00 47.78 233 PRO A C 1
ATOM 1936 O O . PRO A 1 233 ? -3.846 17.337 -28.883 1.00 47.78 233 PRO A O 1
ATOM 1939 N N . ASN A 1 234 ? -1.985 16.998 -27.687 1.00 54.59 234 ASN A N 1
ATOM 1940 C CA . ASN A 1 234 ? -1.591 15.647 -28.082 1.00 54.59 234 ASN A CA 1
ATOM 1941 C C . ASN A 1 234 ? -1.816 14.456 -27.072 1.00 54.59 234 ASN A C 1
ATOM 1943 O O . ASN A 1 234 ? -1.472 13.321 -27.395 1.00 54.59 234 ASN A O 1
ATOM 1947 N N . GLY A 1 235 ? -2.397 14.601 -25.866 1.00 72.12 235 GLY A N 1
ATOM 1948 C CA . GLY A 1 235 ? -2.868 13.461 -25.020 1.00 72.12 235 GLY A CA 1
ATOM 1949 C C . GLY A 1 235 ? -1.878 12.828 -24.007 1.00 72.12 235 GLY A C 1
ATOM 1950 O O . GLY A 1 235 ? -0.963 13.491 -23.520 1.00 72.12 235 GLY A O 1
ATOM 1951 N N . LYS A 1 236 ? -2.104 11.549 -23.606 1.00 84.69 236 LYS A N 1
ATOM 1952 C CA . LYS A 1 236 ? -1.251 10.794 -22.638 1.00 84.69 236 LYS A CA 1
ATOM 1953 C C . LYS A 1 236 ? 0.220 10.844 -23.082 1.00 84.69 236 LYS A C 1
ATOM 1955 O O . LYS A 1 236 ? 0.466 10.593 -24.256 1.00 84.69 236 LYS A O 1
ATOM 1960 N N . ILE A 1 237 ? 1.177 11.045 -22.167 1.00 88.81 237 ILE A N 1
ATOM 1961 C CA . ILE A 1 237 ? 2.614 11.199 -22.490 1.00 88.81 237 ILE A CA 1
ATOM 1962 C C . ILE A 1 237 ? 3.157 10.153 -23.475 1.00 88.81 237 ILE A C 1
ATOM 1964 O O . ILE A 1 237 ? 3.763 10.524 -24.468 1.00 88.81 237 ILE A O 1
ATOM 1968 N N . GLY A 1 238 ? 2.850 8.864 -23.295 1.00 88.31 238 GLY A N 1
ATOM 1969 C CA . GLY A 1 238 ? 3.298 7.833 -24.238 1.00 88.31 238 GLY A CA 1
ATOM 1970 C C . GLY A 1 238 ? 2.776 8.044 -25.667 1.00 88.31 238 GLY A C 1
ATOM 1971 O O . GLY A 1 238 ? 3.523 7.858 -26.616 1.00 88.31 238 GLY A O 1
ATOM 1972 N N . LYS A 1 239 ? 1.523 8.497 -25.835 1.00 88.69 239 LYS A N 1
ATOM 1973 C CA . LYS A 1 239 ? 0.978 8.844 -27.162 1.00 88.69 239 LYS A CA 1
ATOM 1974 C C . LYS A 1 239 ? 1.642 10.088 -27.744 1.00 88.69 239 LYS A C 1
ATOM 1976 O O . LYS A 1 239 ? 1.884 10.128 -28.941 1.00 88.69 239 LYS A O 1
ATOM 1981 N N . TYR A 1 240 ? 1.934 11.074 -26.903 1.00 89.94 240 TYR A N 1
ATOM 1982 C CA . TYR A 1 240 ? 2.633 12.285 -27.316 1.00 89.94 240 TYR A CA 1
ATOM 1983 C C . TYR A 1 240 ? 4.061 11.983 -27.792 1.00 89.94 240 TYR A C 1
ATOM 1985 O O . TYR A 1 240 ? 4.410 12.359 -28.902 1.00 89.94 240 TYR A O 1
ATOM 1993 N N . VAL A 1 241 ? 4.840 11.216 -27.020 1.00 91.38 241 VAL A N 1
ATOM 1994 C CA . VAL A 1 241 ? 6.176 10.759 -27.439 1.00 91.38 241 VAL A CA 1
ATOM 1995 C C . VAL A 1 241 ? 6.082 9.970 -28.739 1.00 91.38 241 VAL A C 1
ATOM 1997 O O . VAL A 1 241 ? 6.826 10.240 -29.673 1.00 91.38 241 VAL A O 1
ATOM 2000 N N . GLN A 1 242 ? 5.134 9.031 -28.833 1.00 91.69 242 GLN A N 1
ATOM 2001 C CA . GLN A 1 242 ? 4.917 8.264 -30.057 1.00 91.69 242 GLN A CA 1
ATOM 2002 C C . GLN A 1 242 ? 4.658 9.183 -31.256 1.00 91.69 242 GLN A C 1
ATOM 2004 O O . GLN A 1 242 ? 5.264 8.986 -32.303 1.00 91.69 242 GLN A O 1
ATOM 2009 N N . GLN A 1 243 ? 3.803 10.196 -31.101 1.00 91.19 243 GLN A N 1
ATOM 2010 C CA . GLN A 1 243 ? 3.513 11.172 -32.148 1.00 91.19 243 GLN A CA 1
ATOM 2011 C C . GLN A 1 243 ? 4.761 11.971 -32.544 1.00 91.19 243 GLN A C 1
ATOM 2013 O O . GLN A 1 243 ? 5.076 12.017 -33.727 1.00 91.19 243 GLN A O 1
ATOM 2018 N N . CYS A 1 244 ? 5.501 12.536 -31.588 1.00 92.00 244 CYS A N 1
ATOM 2019 C CA . CYS A 1 244 ? 6.716 13.300 -31.884 1.00 92.00 244 CYS A CA 1
ATOM 2020 C C . CYS A 1 244 ? 7.774 12.450 -32.592 1.00 92.00 244 CYS A C 1
ATOM 2022 O O . CYS A 1 244 ? 8.413 12.911 -33.530 1.00 92.00 244 CYS A O 1
ATOM 2024 N N . MET A 1 245 ? 7.929 11.188 -32.193 1.00 93.31 245 MET A N 1
ATOM 2025 C CA . MET A 1 245 ? 8.860 10.279 -32.860 1.00 93.31 245 MET A CA 1
ATOM 2026 C C . MET A 1 245 ? 8.379 9.899 -34.268 1.00 93.31 245 MET A C 1
ATOM 2028 O O . MET A 1 245 ? 9.200 9.792 -35.171 1.00 93.31 245 MET A O 1
ATOM 2032 N N . ARG A 1 246 ? 7.063 9.763 -34.501 1.00 93.25 246 ARG A N 1
ATOM 2033 C CA . ARG A 1 246 ? 6.507 9.603 -35.860 1.00 93.25 246 ARG A CA 1
ATOM 2034 C C . ARG A 1 246 ? 6.703 10.853 -36.721 1.00 93.25 246 ARG A C 1
ATOM 2036 O O . ARG A 1 246 ? 6.908 10.728 -37.924 1.00 93.25 246 ARG A O 1
ATOM 2043 N N . GLU A 1 247 ? 6.634 12.043 -36.131 1.00 91.25 247 GLU A N 1
ATOM 2044 C CA . GLU A 1 247 ? 6.929 13.302 -36.824 1.00 91.25 247 GLU A CA 1
ATOM 2045 C C . GLU A 1 247 ? 8.404 13.357 -37.239 1.00 91.25 247 GLU A C 1
ATOM 2047 O O . GLU A 1 247 ? 8.672 13.550 -38.420 1.00 91.25 247 GLU A O 1
ATOM 2052 N N . LEU A 1 248 ? 9.340 13.055 -36.330 1.00 92.88 248 LEU A N 1
ATOM 2053 C CA . LEU A 1 248 ? 10.772 12.976 -36.654 1.00 92.88 248 LEU A CA 1
ATOM 2054 C C . LEU A 1 248 ? 11.078 11.932 -37.741 1.00 92.88 248 LEU A C 1
ATOM 2056 O O . LEU A 1 248 ? 11.896 12.177 -38.623 1.00 92.88 248 LEU A O 1
ATOM 2060 N N . GLU A 1 249 ? 10.423 10.769 -37.695 1.00 91.25 249 GLU A N 1
ATOM 2061 C CA . GLU A 1 249 ? 10.548 9.723 -38.723 1.00 91.25 249 GLU A CA 1
ATOM 2062 C C . GLU A 1 249 ? 10.053 10.228 -40.087 1.00 91.25 249 GLU A C 1
ATOM 2064 O O . GLU A 1 249 ? 10.714 10.034 -41.108 1.00 91.25 249 GLU A O 1
ATOM 2069 N N . LYS A 1 250 ? 8.913 10.930 -40.111 1.00 91.19 250 LYS A N 1
ATOM 2070 C CA . LYS A 1 250 ? 8.351 11.533 -41.327 1.00 91.19 250 LYS A CA 1
ATOM 2071 C C . LYS A 1 250 ? 9.234 12.654 -41.882 1.00 91.19 250 LYS A C 1
ATOM 2073 O O . LYS A 1 250 ? 9.340 12.792 -43.098 1.00 91.19 250 LYS A O 1
ATOM 2078 N N . GLU A 1 251 ? 9.851 13.436 -41.002 1.00 91.00 251 GLU A N 1
ATOM 2079 C CA . GLU A 1 251 ? 10.827 14.480 -41.332 1.00 91.00 251 GLU A CA 1
ATOM 2080 C C . GLU A 1 251 ? 12.192 13.904 -41.741 1.00 91.00 251 GLU A C 1
ATOM 2082 O O . GLU A 1 251 ? 13.067 14.658 -42.155 1.00 91.00 251 GLU A O 1
ATOM 2087 N N . GLN A 1 252 ? 12.366 12.576 -41.675 1.00 89.38 252 GLN A N 1
ATOM 2088 C CA . GLN A 1 252 ? 13.615 11.875 -41.983 1.00 89.38 252 GLN A CA 1
ATOM 2089 C C . GLN A 1 252 ? 14.796 12.381 -41.146 1.00 89.38 252 GLN A C 1
ATOM 2091 O O . GLN A 1 252 ? 15.926 12.462 -41.631 1.00 89.38 252 GLN A O 1
ATOM 2096 N N . HIS A 1 253 ? 14.537 12.715 -39.879 1.00 91.50 253 HIS A N 1
ATOM 2097 C CA . HIS A 1 253 ? 15.577 13.156 -38.959 1.00 91.50 253 HIS A CA 1
ATOM 2098 C C . HIS A 1 253 ? 16.682 12.093 -38.830 1.00 91.50 253 HIS A C 1
ATOM 2100 O O . HIS A 1 253 ? 16.403 10.898 -38.681 1.00 91.50 253 HIS A O 1
ATOM 2106 N N . VAL A 1 254 ? 17.940 12.538 -38.874 1.00 91.06 254 VAL A N 1
ATOM 2107 C CA . VAL A 1 254 ? 19.121 11.671 -38.812 1.00 91.06 254 VAL A CA 1
ATOM 2108 C C . VAL A 1 254 ? 19.797 11.835 -37.459 1.00 91.06 254 VAL A C 1
ATOM 2110 O O . VAL A 1 254 ? 20.343 12.891 -37.155 1.00 91.06 254 VAL A O 1
ATOM 2113 N N . PHE A 1 255 ? 19.819 10.765 -36.668 1.00 90.69 255 PHE A N 1
ATOM 2114 C CA . PHE A 1 255 ? 20.545 10.753 -35.401 1.00 90.69 255 PHE A CA 1
ATOM 2115 C C . PHE A 1 255 ? 22.033 10.472 -35.636 1.00 90.69 255 PHE A C 1
ATOM 2117 O O . PHE A 1 255 ? 22.400 9.602 -36.421 1.00 90.69 255 PHE A O 1
ATOM 2124 N N . SER A 1 256 ? 22.921 11.161 -34.931 1.00 88.88 256 SER A N 1
ATOM 2125 C CA . SER A 1 256 ? 24.347 10.817 -34.919 1.00 88.88 256 SER A CA 1
ATOM 2126 C C . SER A 1 256 ? 24.598 9.458 -34.252 1.00 88.88 256 SER A C 1
ATOM 2128 O O . SER A 1 256 ? 23.837 9.017 -33.390 1.00 88.88 256 SER A O 1
ATOM 2130 N N . GLU A 1 257 ? 25.719 8.814 -34.586 1.00 86.81 257 GLU A N 1
ATOM 2131 C CA . GLU A 1 257 ? 26.113 7.527 -33.989 1.00 86.81 257 GLU A CA 1
ATOM 2132 C C . GLU A 1 257 ? 26.188 7.596 -32.451 1.00 86.81 257 GLU A C 1
ATOM 2134 O O . GLU A 1 257 ? 25.742 6.691 -31.749 1.00 86.81 257 GLU A O 1
ATOM 2139 N N . ASN A 1 258 ? 26.667 8.722 -31.912 1.00 84.56 258 ASN A N 1
ATOM 2140 C CA . ASN A 1 258 ? 26.714 8.952 -30.470 1.00 84.56 258 ASN A CA 1
ATOM 2141 C C . ASN A 1 258 ? 25.306 9.027 -29.850 1.00 84.56 258 ASN A C 1
ATOM 2143 O O . ASN A 1 258 ? 25.051 8.423 -28.812 1.00 84.56 258 ASN A O 1
ATOM 2147 N N . GLN A 1 259 ? 24.359 9.715 -30.498 1.00 87.94 259 GLN A N 1
ATOM 2148 C CA . GLN A 1 259 ? 22.966 9.751 -30.033 1.00 87.94 259 GLN A CA 1
ATOM 2149 C C . GLN A 1 259 ? 22.335 8.358 -30.049 1.00 87.94 259 GLN A C 1
ATOM 2151 O O . GLN A 1 259 ? 21.630 8.003 -29.107 1.00 87.94 259 GLN A O 1
ATOM 2156 N N . ILE A 1 260 ? 22.632 7.547 -31.068 1.00 89.94 260 ILE A N 1
ATOM 2157 C CA . ILE A 1 260 ? 22.150 6.164 -31.151 1.00 89.94 260 ILE A CA 1
ATOM 2158 C C . ILE A 1 260 ? 22.648 5.320 -29.985 1.00 89.94 260 ILE A C 1
ATOM 2160 O O . ILE A 1 260 ? 21.852 4.594 -29.376 1.00 89.94 260 ILE A O 1
ATOM 2164 N N . GLN A 1 261 ? 23.927 5.447 -29.640 1.00 87.69 261 GLN A N 1
ATOM 2165 C CA . GLN A 1 261 ? 24.514 4.739 -28.506 1.00 87.69 261 GLN A CA 1
ATOM 2166 C C . GLN A 1 261 ? 23.910 5.203 -27.176 1.00 87.69 261 GLN A C 1
ATOM 2168 O O . GLN A 1 261 ? 23.479 4.365 -26.387 1.00 87.69 261 GLN A O 1
ATOM 2173 N N . LEU A 1 262 ? 23.782 6.517 -26.962 1.00 88.94 262 LEU A N 1
ATOM 2174 C CA . LEU A 1 262 ? 23.197 7.078 -25.740 1.00 88.94 262 LEU A CA 1
ATOM 2175 C C . LEU A 1 262 ? 21.729 6.667 -25.551 1.00 88.94 262 LEU A C 1
ATOM 2177 O O . LEU A 1 262 ? 21.337 6.248 -24.466 1.00 88.94 262 LEU A O 1
ATOM 2181 N N . LEU A 1 263 ? 20.911 6.714 -26.604 1.00 92.31 263 LEU A N 1
ATOM 2182 C CA . LEU A 1 263 ? 19.495 6.323 -26.542 1.00 92.31 263 LEU A CA 1
ATOM 2183 C C . LEU A 1 263 ? 19.293 4.804 -26.382 1.00 92.31 263 LEU A C 1
ATOM 2185 O O . LEU A 1 263 ? 18.217 4.358 -25.979 1.00 92.31 263 LEU A O 1
ATOM 2189 N N . SER A 1 264 ? 20.330 4.008 -26.650 1.00 92.25 264 SER A N 1
ATOM 2190 C CA . SER A 1 264 ? 20.348 2.565 -26.379 1.00 92.25 264 SER A CA 1
ATOM 2191 C C . SER A 1 264 ? 20.827 2.227 -24.958 1.00 92.25 264 SER A C 1
ATOM 2193 O O . SER A 1 264 ? 20.778 1.061 -24.560 1.00 92.25 264 SER A O 1
ATOM 2195 N N . ASP A 1 265 ? 21.262 3.224 -24.180 1.00 89.94 265 ASP A N 1
ATOM 2196 C CA . ASP A 1 265 ? 21.751 3.061 -22.812 1.00 89.94 265 ASP A CA 1
ATOM 2197 C C . ASP A 1 265 ? 20.645 3.320 -21.767 1.00 89.94 265 ASP A C 1
ATOM 2199 O O . ASP A 1 265 ? 19.889 4.299 -21.820 1.00 89.94 265 ASP A O 1
ATOM 2203 N N . ALA A 1 266 ? 20.528 2.410 -20.797 1.00 89.62 266 ALA A N 1
ATOM 2204 C CA . ALA A 1 266 ? 19.488 2.468 -19.770 1.00 89.62 266 ALA A CA 1
ATOM 2205 C C . ALA A 1 266 ? 19.743 3.567 -18.724 1.00 89.62 266 ALA A C 1
ATOM 2207 O O . ALA A 1 266 ? 18.795 4.213 -18.273 1.00 89.62 266 ALA A O 1
ATOM 2208 N N . GLU A 1 267 ? 21.001 3.804 -18.345 1.00 85.81 267 GLU A N 1
ATOM 2209 C CA . GLU A 1 267 ? 21.354 4.821 -17.350 1.00 85.81 267 GLU A CA 1
ATOM 2210 C C . GLU A 1 267 ? 21.206 6.230 -17.932 1.00 85.81 267 GLU A C 1
ATOM 2212 O O . GLU A 1 267 ? 20.649 7.110 -17.270 1.00 85.81 267 GLU A O 1
ATOM 2217 N N . TYR A 1 268 ? 21.579 6.427 -19.200 1.00 87.38 268 TYR A N 1
ATOM 2218 C CA . TYR A 1 268 ? 21.278 7.646 -19.946 1.00 87.38 268 TYR A CA 1
ATOM 2219 C C . TYR A 1 268 ? 19.770 7.897 -19.990 1.00 87.38 268 TYR A C 1
ATOM 2221 O O . TYR A 1 268 ? 19.305 8.983 -19.644 1.00 87.38 268 TYR A O 1
ATOM 2229 N N . SER A 1 269 ? 18.983 6.874 -20.328 1.00 88.62 269 SER A N 1
ATOM 2230 C CA . SER A 1 269 ? 17.526 7.002 -20.428 1.00 88.62 269 SER A CA 1
ATOM 2231 C C . SER A 1 269 ? 16.875 7.363 -19.085 1.00 88.62 269 SER A C 1
ATOM 2233 O O . SER A 1 269 ? 15.970 8.202 -19.013 1.00 88.62 269 SER A O 1
ATOM 2235 N N . LYS A 1 270 ? 17.390 6.807 -17.987 1.00 83.94 270 LYS A N 1
ATOM 2236 C CA . LYS A 1 270 ? 16.963 7.127 -16.622 1.00 83.94 270 LYS A CA 1
ATOM 2237 C C . LYS A 1 270 ? 17.341 8.543 -16.204 1.00 83.94 270 LYS A C 1
ATOM 2239 O O . LYS A 1 270 ? 16.517 9.235 -15.603 1.00 83.94 270 LYS A O 1
ATOM 2244 N N . LEU A 1 271 ? 18.551 8.988 -16.527 1.00 80.25 271 LEU A N 1
ATOM 2245 C CA . LEU A 1 271 ? 19.017 10.338 -16.225 1.00 80.25 271 LEU A CA 1
ATOM 2246 C C . LEU A 1 271 ? 18.198 11.385 -16.993 1.00 80.25 271 LEU A C 1
ATOM 2248 O O . LEU A 1 271 ? 17.598 12.280 -16.385 1.00 80.25 271 LEU A O 1
ATOM 2252 N N . ILE A 1 272 ? 18.131 11.219 -18.315 1.00 85.31 272 ILE A N 1
ATOM 2253 C CA . ILE A 1 272 ? 17.563 12.196 -19.241 1.00 85.31 272 ILE A CA 1
ATOM 2254 C C . ILE A 1 272 ? 16.044 12.184 -19.202 1.00 85.31 272 ILE A C 1
ATOM 2256 O O . ILE A 1 272 ? 15.466 13.245 -19.031 1.00 85.31 272 ILE A O 1
ATOM 2260 N N . PHE A 1 273 ? 15.387 11.022 -19.263 1.00 85.44 273 PHE A N 1
ATOM 2261 C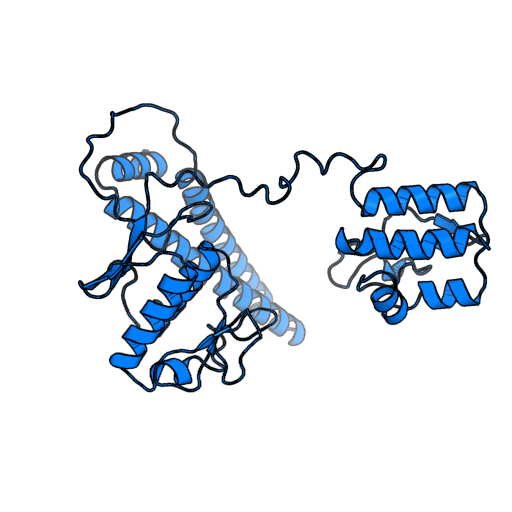 CA . PHE A 1 273 ? 13.922 10.935 -19.369 1.00 85.44 273 PHE A CA 1
ATOM 2262 C C . PHE A 1 273 ? 13.234 10.480 -18.074 1.00 85.44 273 PHE A C 1
ATOM 2264 O O . PHE A 1 273 ? 12.022 10.642 -17.918 1.00 85.44 273 PHE A O 1
ATOM 2271 N N . GLY A 1 274 ? 13.975 9.922 -17.110 1.00 84.19 274 GLY A N 1
ATOM 2272 C CA . GLY A 1 274 ? 13.384 9.344 -15.897 1.00 84.19 274 GLY A CA 1
ATOM 2273 C C . GLY A 1 274 ? 12.665 8.012 -16.130 1.00 84.19 274 GLY A C 1
ATOM 2274 O O . GLY A 1 274 ? 11.749 7.696 -15.368 1.00 84.19 274 GLY A O 1
ATOM 2275 N N . ILE A 1 275 ? 13.056 7.273 -17.172 1.00 88.94 275 ILE A N 1
ATOM 2276 C CA . ILE A 1 275 ? 12.502 5.965 -17.563 1.00 88.94 275 ILE A CA 1
ATOM 2277 C C . ILE A 1 275 ? 13.530 4.855 -17.290 1.00 88.94 275 ILE A C 1
ATOM 2279 O O . ILE A 1 275 ? 14.730 5.111 -17.304 1.00 88.94 275 ILE A O 1
ATOM 2283 N N . TYR A 1 276 ? 13.089 3.632 -16.991 1.00 85.56 276 TYR A N 1
ATOM 2284 C CA . TYR A 1 276 ? 13.975 2.561 -16.504 1.00 85.56 276 TYR A CA 1
ATOM 2285 C C . TYR A 1 276 ? 14.528 1.659 -17.608 1.00 85.56 276 TYR A C 1
ATOM 2287 O O . TYR A 1 276 ? 15.493 0.929 -17.384 1.00 85.56 276 TYR A O 1
ATOM 2295 N N . HIS A 1 277 ? 13.911 1.684 -18.785 1.00 90.75 277 HIS A N 1
ATOM 2296 C CA . HIS A 1 277 ? 14.372 0.953 -19.960 1.00 90.75 277 HIS A CA 1
ATOM 2297 C C . HIS A 1 277 ? 15.125 1.890 -20.915 1.00 90.75 277 HIS A C 1
ATOM 2299 O O . HIS A 1 277 ? 14.784 3.073 -20.966 1.00 90.75 277 HIS A O 1
ATOM 2305 N N . PRO A 1 278 ? 16.096 1.379 -21.699 1.00 94.81 278 PRO A N 1
ATOM 2306 C CA . PRO A 1 278 ? 16.661 2.125 -22.818 1.00 94.81 278 PRO A CA 1
ATOM 2307 C C . PRO A 1 278 ? 15.565 2.759 -23.672 1.00 94.81 278 PRO A C 1
ATOM 2309 O O . PRO A 1 278 ? 14.556 2.100 -23.948 1.00 94.81 278 PRO A O 1
ATOM 2312 N N . PHE A 1 279 ? 15.765 4.011 -24.082 1.00 95.31 279 PHE A N 1
ATOM 2313 C CA . PHE A 1 279 ? 14.804 4.770 -24.877 1.00 95.31 279 PHE A CA 1
ATOM 2314 C C . PHE A 1 279 ? 14.392 3.985 -26.122 1.00 95.31 279 PHE A C 1
ATOM 2316 O O . PHE A 1 279 ? 13.196 3.860 -26.399 1.00 95.31 279 PHE A O 1
ATOM 2323 N N . TRP A 1 280 ? 15.361 3.373 -26.809 1.00 95.19 280 TRP A N 1
ATOM 2324 C CA . TRP A 1 280 ? 15.086 2.435 -27.887 1.00 95.19 280 TRP A CA 1
ATOM 2325 C C . TRP A 1 280 ? 15.966 1.188 -27.882 1.00 95.19 280 TRP A C 1
ATOM 2327 O O . TRP A 1 280 ? 16.965 1.087 -27.173 1.00 95.19 280 TRP A O 1
ATOM 2337 N N . THR A 1 281 ? 15.578 0.217 -28.702 1.00 93.06 281 THR A N 1
ATOM 2338 C CA . THR A 1 281 ? 16.401 -0.934 -29.064 1.00 93.06 281 THR A CA 1
ATOM 2339 C C . THR A 1 281 ? 16.145 -1.327 -30.513 1.00 93.06 281 THR A C 1
ATOM 2341 O O . THR A 1 281 ? 15.032 -1.213 -31.012 1.00 93.06 281 THR A O 1
ATOM 2344 N N . ASP A 1 282 ? 17.173 -1.808 -31.190 1.00 90.50 282 ASP A N 1
ATOM 2345 C CA . ASP A 1 282 ? 17.113 -2.443 -32.505 1.00 90.50 282 ASP A CA 1
ATOM 2346 C C . ASP A 1 282 ? 16.981 -3.977 -32.423 1.00 90.50 282 ASP A C 1
ATOM 2348 O O . ASP A 1 282 ? 16.820 -4.651 -33.440 1.00 90.50 282 ASP A O 1
ATOM 2352 N N . ASP A 1 283 ? 17.036 -4.546 -31.215 1.00 89.38 283 ASP A N 1
ATOM 2353 C CA . ASP A 1 283 ? 16.955 -5.983 -30.982 1.00 89.38 283 ASP A CA 1
ATOM 2354 C C . ASP A 1 283 ? 15.519 -6.400 -30.650 1.00 89.38 283 ASP A C 1
ATOM 2356 O O . ASP A 1 283 ? 15.016 -6.207 -29.539 1.00 89.38 283 ASP A O 1
ATOM 2360 N N . VAL A 1 284 ? 14.873 -7.052 -31.618 1.00 84.50 284 VAL A N 1
ATOM 2361 C CA . VAL A 1 284 ? 13.512 -7.595 -31.494 1.00 84.50 284 VAL A CA 1
ATOM 2362 C C . VAL A 1 284 ? 13.379 -8.524 -30.281 1.00 84.50 284 VAL A C 1
ATOM 2364 O O . VAL A 1 284 ? 12.315 -8.589 -29.670 1.00 84.50 284 VAL A O 1
ATOM 2367 N N . LYS A 1 285 ? 14.446 -9.222 -29.869 1.00 85.56 285 LYS A N 1
ATOM 2368 C CA . LYS A 1 285 ? 14.403 -10.136 -28.715 1.00 85.56 285 LYS A CA 1
ATOM 2369 C C . LYS A 1 285 ? 14.278 -9.395 -27.383 1.00 85.56 285 LYS A C 1
ATOM 2371 O O . LYS A 1 285 ? 13.842 -9.994 -26.405 1.00 85.56 285 LYS A O 1
ATOM 2376 N N . LYS A 1 286 ? 14.626 -8.104 -27.337 1.00 85.19 286 LYS A N 1
ATOM 2377 C CA . LYS A 1 286 ? 14.577 -7.265 -26.127 1.00 85.19 286 LYS A CA 1
ATOM 2378 C C . LYS A 1 286 ? 13.246 -6.536 -25.944 1.00 85.19 286 LYS A C 1
ATOM 2380 O O . LYS A 1 286 ? 13.041 -5.905 -24.908 1.00 85.19 286 LYS A O 1
ATOM 2385 N N . ILE A 1 287 ? 12.317 -6.636 -26.902 1.00 85.62 287 ILE A N 1
ATOM 2386 C CA . ILE A 1 287 ? 11.033 -5.918 -26.822 1.00 85.62 287 ILE A CA 1
ATOM 2387 C C . ILE A 1 287 ? 10.109 -6.473 -25.728 1.00 85.62 287 ILE A C 1
ATOM 2389 O O . ILE A 1 287 ? 9.192 -5.779 -25.276 1.00 85.62 287 ILE A O 1
ATOM 2393 N N . GLN A 1 288 ? 10.344 -7.718 -25.302 1.00 87.00 288 GLN A N 1
ATOM 2394 C CA . GLN A 1 288 ? 9.652 -8.386 -24.204 1.00 87.00 288 GLN A CA 1
ATOM 2395 C C . GLN A 1 288 ? 10.614 -8.674 -23.053 1.00 87.00 288 GLN A C 1
ATOM 2397 O O . GLN A 1 288 ? 11.782 -8.994 -23.259 1.00 87.00 288 GLN A O 1
ATOM 2402 N N . ASP A 1 289 ? 10.109 -8.581 -21.825 1.00 82.94 289 ASP A N 1
ATOM 2403 C CA . ASP A 1 289 ? 10.844 -9.064 -20.660 1.00 82.94 289 ASP A CA 1
ATOM 2404 C C . ASP A 1 289 ? 10.719 -10.588 -20.491 1.00 82.94 289 ASP A C 1
ATOM 2406 O O . ASP A 1 289 ? 9.938 -11.259 -21.164 1.00 82.94 289 ASP A O 1
ATOM 2410 N N . LYS A 1 290 ? 11.450 -11.135 -19.515 1.00 79.06 290 LYS A N 1
ATOM 2411 C CA . LYS A 1 290 ? 11.407 -12.557 -19.125 1.00 79.06 290 LYS A CA 1
ATOM 2412 C C . LYS A 1 290 ? 10.015 -13.100 -18.754 1.00 79.06 290 LYS A C 1
ATOM 2414 O O . LYS A 1 290 ? 9.862 -14.304 -18.593 1.00 79.06 290 LYS A O 1
ATOM 2419 N N . ASN A 1 291 ? 9.022 -12.226 -18.570 1.00 78.88 291 ASN A N 1
ATOM 2420 C CA . ASN A 1 291 ? 7.636 -12.575 -18.263 1.00 78.88 291 ASN A CA 1
ATOM 2421 C C . ASN A 1 291 ? 6.705 -12.348 -19.473 1.00 78.88 291 ASN A C 1
ATOM 2423 O O . ASN A 1 291 ? 5.494 -12.212 -19.284 1.00 78.88 291 ASN A O 1
ATOM 2427 N N . ASN A 1 292 ? 7.248 -12.249 -20.692 1.00 79.81 292 ASN A N 1
ATOM 2428 C CA . ASN A 1 292 ? 6.531 -11.957 -21.939 1.00 79.81 292 ASN A CA 1
ATOM 2429 C C . ASN A 1 292 ? 5.755 -10.626 -21.930 1.00 79.81 292 ASN A C 1
ATOM 2431 O O . ASN A 1 292 ? 4.818 -10.435 -22.711 1.00 79.81 292 ASN A O 1
ATOM 2435 N N . ARG A 1 293 ? 6.118 -9.672 -21.060 1.00 78.50 293 ARG A N 1
ATOM 2436 C CA . ARG A 1 293 ? 5.507 -8.336 -21.059 1.00 78.50 293 ARG A CA 1
ATOM 2437 C C . ARG A 1 293 ? 6.253 -7.440 -22.030 1.00 78.50 293 ARG A C 1
ATOM 2439 O O . ARG A 1 293 ? 7.466 -7.284 -21.920 1.00 78.50 293 ARG A O 1
ATOM 2446 N N . PHE A 1 294 ? 5.520 -6.805 -22.939 1.00 83.50 294 PHE A N 1
ATOM 2447 C CA . PHE A 1 294 ? 6.090 -5.814 -23.846 1.00 83.50 294 PHE A CA 1
ATOM 2448 C C . PHE A 1 294 ? 6.612 -4.608 -23.056 1.00 83.50 294 PHE A C 1
ATOM 2450 O O . PHE A 1 294 ? 5.852 -3.977 -22.317 1.00 83.50 294 PHE A O 1
ATOM 2457 N N . ARG A 1 295 ? 7.899 -4.294 -23.222 1.00 89.69 295 ARG A N 1
ATOM 2458 C CA . ARG A 1 295 ? 8.570 -3.093 -22.688 1.00 89.69 295 ARG A CA 1
ATOM 2459 C C . ARG A 1 295 ? 8.782 -2.022 -23.743 1.00 89.69 295 ARG A C 1
ATOM 2461 O O . ARG A 1 295 ? 9.055 -0.882 -23.406 1.00 89.69 295 ARG A O 1
ATOM 2468 N N . TYR A 1 296 ? 8.567 -2.381 -25.000 1.00 93.81 296 TYR A N 1
ATOM 2469 C CA . TYR A 1 296 ? 8.660 -1.499 -26.148 1.00 93.81 296 TYR A CA 1
ATOM 2470 C C . TYR A 1 296 ? 7.370 -1.581 -26.962 1.00 93.81 296 TYR A C 1
ATOM 2472 O O . TYR A 1 296 ? 6.628 -2.570 -26.883 1.00 93.81 296 TYR A O 1
ATOM 2480 N N . TRP A 1 297 ? 7.050 -0.526 -27.707 1.00 89.81 297 TRP A N 1
ATOM 2481 C CA . TRP A 1 297 ? 5.921 -0.556 -28.633 1.00 89.81 297 TRP A CA 1
ATOM 2482 C C . TRP A 1 297 ? 6.164 -1.577 -29.744 1.00 89.81 297 TRP A C 1
ATOM 2484 O O . TRP A 1 297 ? 7.294 -1.815 -30.150 1.00 89.81 297 TRP A O 1
ATOM 2494 N N . LYS A 1 298 ? 5.085 -2.212 -30.212 1.00 86.38 298 LYS A N 1
ATOM 2495 C CA . LYS A 1 298 ? 5.166 -3.299 -31.200 1.00 86.38 298 LYS A CA 1
ATOM 2496 C C . LYS A 1 298 ? 5.547 -2.807 -32.592 1.00 86.38 298 LYS A C 1
ATOM 2498 O O . LYS A 1 298 ? 6.173 -3.543 -33.345 1.00 86.38 298 LYS A O 1
ATOM 2503 N N . GLU A 1 299 ? 5.124 -1.597 -32.935 1.00 88.31 299 GLU A N 1
ATOM 2504 C CA . GLU A 1 299 ? 5.450 -0.986 -34.216 1.00 88.31 299 GLU A CA 1
ATOM 2505 C C . GLU A 1 299 ? 6.819 -0.299 -34.125 1.00 88.31 299 GLU A C 1
ATOM 2507 O O . GLU A 1 299 ? 6.992 0.558 -33.252 1.00 88.31 299 GLU A O 1
ATOM 2512 N N . PRO A 1 300 ? 7.777 -0.648 -34.999 1.00 91.62 300 PRO A N 1
ATOM 2513 C CA . PRO A 1 300 ? 9.075 0.009 -35.035 1.00 91.62 300 PRO A CA 1
ATOM 2514 C C . PRO A 1 300 ? 9.000 1.392 -35.702 1.00 91.62 300 PRO A C 1
ATOM 2516 O O . PRO A 1 300 ? 8.017 1.739 -36.366 1.00 91.62 300 PRO A O 1
ATOM 2519 N N . PHE A 1 301 ? 10.072 2.158 -35.527 1.00 92.69 301 PHE A N 1
ATOM 2520 C CA . PHE A 1 301 ? 10.338 3.463 -36.129 1.00 92.69 301 PHE A CA 1
ATOM 2521 C C . PHE A 1 301 ? 11.589 3.353 -36.995 1.00 92.69 301 PHE A C 1
ATOM 2523 O O . PHE A 1 301 ? 12.556 2.699 -36.600 1.00 92.69 301 PHE A O 1
ATOM 2530 N N . LEU A 1 302 ? 11.570 3.974 -38.166 1.00 91.88 302 LEU A N 1
ATOM 2531 C CA . LEU A 1 302 ? 12.670 4.001 -39.112 1.00 91.88 302 LEU A CA 1
ATOM 2532 C C . LEU A 1 302 ? 13.503 5.271 -38.914 1.00 91.88 302 LEU A C 1
ATOM 2534 O O . LEU A 1 302 ? 13.072 6.370 -39.246 1.00 91.88 302 LEU A O 1
ATOM 2538 N N . PHE A 1 303 ? 14.729 5.104 -38.429 1.00 91.75 303 PHE A N 1
ATOM 2539 C CA . PHE A 1 303 ? 15.721 6.174 -38.336 1.00 91.75 303 PHE A CA 1
ATOM 2540 C C . PHE A 1 303 ? 17.039 5.680 -38.913 1.00 91.75 303 PHE A C 1
ATOM 2542 O O . PHE A 1 303 ? 17.407 4.526 -38.707 1.00 91.75 303 PHE A O 1
ATOM 2549 N N . ASN A 1 304 ? 17.750 6.522 -39.663 1.00 91.25 304 ASN A N 1
ATOM 2550 C CA . ASN A 1 304 ? 19.032 6.162 -40.281 1.00 91.25 304 ASN A CA 1
ATOM 2551 C C . ASN A 1 304 ? 18.989 4.832 -41.069 1.00 91.25 304 ASN A C 1
ATOM 2553 O O . ASN A 1 304 ? 19.913 4.024 -40.996 1.00 91.25 304 ASN A O 1
ATOM 2557 N N . ASN A 1 305 ? 17.895 4.572 -41.796 1.00 87.75 305 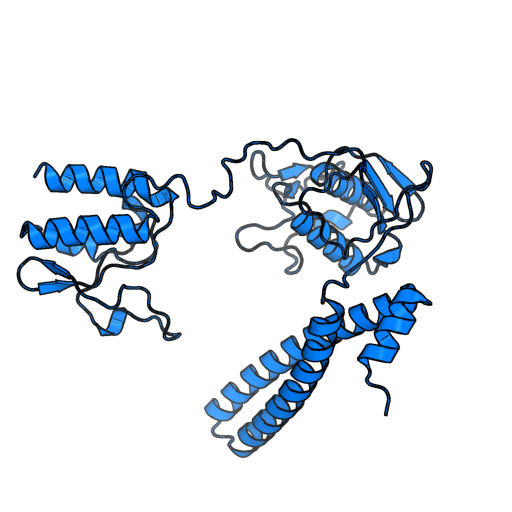ASN A N 1
ATOM 2558 C CA . ASN A 1 305 ? 17.639 3.315 -42.518 1.00 87.75 305 ASN A CA 1
ATOM 2559 C C . ASN A 1 305 ? 17.613 2.044 -41.643 1.00 87.75 305 ASN A C 1
ATOM 2561 O O . ASN A 1 305 ? 17.777 0.934 -42.155 1.00 87.75 305 ASN A O 1
ATOM 2565 N N . LYS A 1 306 ? 17.381 2.179 -40.335 1.00 91.25 306 LYS A N 1
ATOM 2566 C CA . LYS A 1 306 ? 17.295 1.067 -39.389 1.00 91.25 306 LYS A CA 1
ATOM 2567 C C . LYS A 1 306 ? 16.040 1.166 -38.527 1.00 91.25 306 LYS A C 1
ATOM 2569 O O . LYS A 1 306 ? 15.568 2.252 -38.201 1.00 91.25 306 LYS A O 1
ATOM 2574 N N . TYR A 1 307 ? 15.487 0.006 -38.186 1.00 91.69 307 TYR A N 1
ATOM 2575 C CA . TYR A 1 307 ? 14.309 -0.086 -37.336 1.00 91.69 307 TYR A CA 1
ATOM 2576 C C . TYR A 1 307 ? 14.691 -0.074 -35.859 1.00 91.69 307 TYR A C 1
ATOM 2578 O O . TYR A 1 307 ? 15.528 -0.861 -35.417 1.00 91.69 307 TYR A O 1
ATOM 2586 N N . TYR A 1 308 ? 14.008 0.779 -35.106 1.00 92.75 308 TYR A N 1
ATOM 2587 C CA . TYR A 1 308 ? 14.131 0.905 -33.663 1.00 92.75 308 TYR A CA 1
ATOM 2588 C C . TYR A 1 308 ? 12.763 0.749 -33.003 1.00 92.75 308 TYR A C 1
ATOM 2590 O O . TYR A 1 308 ? 11.754 1.273 -33.470 1.00 92.75 308 TYR A O 1
ATOM 2598 N N . TYR A 1 309 ? 12.727 0.045 -31.882 1.00 94.06 309 TYR A N 1
ATOM 2599 C CA . TYR A 1 309 ? 11.570 -0.077 -31.010 1.00 94.06 309 TYR A CA 1
ATOM 2600 C C . TYR A 1 309 ? 11.751 0.877 -29.841 1.00 94.06 309 TYR A C 1
ATOM 2602 O O . TYR A 1 309 ? 12.765 0.806 -29.153 1.00 94.06 309 TYR A O 1
ATOM 2610 N N . ILE A 1 310 ? 10.776 1.752 -29.603 1.00 94.56 310 ILE A N 1
ATOM 2611 C CA . ILE A 1 310 ? 10.819 2.736 -28.512 1.00 94.56 310 ILE A CA 1
ATOM 2612 C C . ILE A 1 310 ? 10.091 2.182 -27.289 1.00 94.56 310 ILE A C 1
ATOM 2614 O O . ILE A 1 310 ? 9.062 1.508 -27.413 1.00 94.56 310 ILE A O 1
ATOM 2618 N N . THR A 1 311 ? 10.650 2.424 -26.103 1.00 93.62 311 THR A N 1
ATOM 2619 C CA . THR A 1 311 ? 10.107 1.921 -24.837 1.00 93.62 311 THR A CA 1
ATOM 2620 C C . THR A 1 311 ? 8.691 2.439 -24.575 1.00 93.62 311 THR A C 1
ATOM 2622 O O . THR A 1 311 ? 8.334 3.553 -24.956 1.00 93.62 311 THR A O 1
ATOM 2625 N N . ASN A 1 312 ? 7.864 1.633 -23.907 1.00 89.81 312 ASN A N 1
ATOM 2626 C CA . ASN A 1 312 ? 6.530 2.025 -23.452 1.00 89.81 312 ASN A CA 1
ATOM 2627 C C . ASN A 1 312 ? 6.512 2.546 -22.002 1.00 89.81 312 ASN A C 1
ATOM 2629 O O . ASN A 1 312 ? 5.439 2.857 -21.479 1.00 89.81 312 ASN A O 1
ATOM 2633 N N . ASP A 1 313 ? 7.684 2.666 -21.375 1.00 89.25 313 ASP A N 1
ATOM 2634 C CA . ASP A 1 313 ? 7.894 3.025 -19.969 1.00 89.25 313 ASP A CA 1
ATOM 2635 C C . ASP A 1 313 ? 7.809 4.540 -19.708 1.00 89.25 313 ASP A C 1
ATOM 2637 O O . ASP A 1 313 ? 8.713 5.146 -19.140 1.00 89.25 313 ASP A O 1
ATOM 2641 N N . TRP A 1 314 ? 6.719 5.174 -20.148 1.00 87.56 314 TRP A N 1
ATOM 2642 C CA . TRP A 1 314 ? 6.527 6.624 -20.053 1.00 87.56 314 TRP A CA 1
ATOM 2643 C C . TRP A 1 314 ? 5.629 7.029 -18.883 1.00 87.56 314 TRP A C 1
ATOM 2645 O O . TRP A 1 314 ? 4.495 6.562 -18.749 1.00 87.56 314 TRP A O 1
ATOM 2655 N N . TYR A 1 315 ? 6.108 7.983 -18.085 1.00 86.00 315 TYR A N 1
ATOM 2656 C CA . TYR A 1 315 ? 5.396 8.563 -16.945 1.00 86.00 315 TYR A CA 1
ATOM 2657 C C . TYR A 1 315 ? 5.141 10.048 -17.188 1.00 86.00 315 TYR A C 1
ATOM 2659 O O . TYR A 1 315 ? 5.940 10.708 -17.838 1.00 86.00 315 TYR A O 1
ATOM 2667 N N . GLU A 1 316 ? 4.059 10.616 -16.650 1.00 86.69 316 GLU A N 1
ATOM 2668 C CA . GLU A 1 316 ? 3.738 12.032 -16.915 1.00 86.69 316 GLU A CA 1
ATOM 2669 C C . GLU A 1 316 ? 4.855 12.983 -16.445 1.00 86.69 316 GLU A C 1
ATOM 2671 O O . GLU A 1 316 ? 5.166 13.959 -17.116 1.00 86.69 316 GLU A O 1
ATOM 2676 N N . LYS A 1 317 ? 5.553 12.623 -15.359 1.00 83.88 317 LYS A N 1
ATOM 2677 C CA . LYS A 1 317 ? 6.753 13.325 -14.863 1.00 83.88 317 LYS A CA 1
ATOM 2678 C C . LYS A 1 317 ? 7.930 13.359 -15.855 1.00 83.88 317 LYS A C 1
ATOM 2680 O O . LYS A 1 317 ? 8.877 14.104 -15.639 1.00 83.88 317 LYS A O 1
ATOM 2685 N N . SER A 1 318 ? 7.906 12.529 -16.898 1.00 85.38 318 SER A N 1
ATOM 2686 C CA . SER A 1 318 ? 8.926 12.482 -17.950 1.00 85.38 318 SER A CA 1
ATOM 2687 C C . SER A 1 318 ? 8.679 13.506 -19.059 1.00 85.38 318 SER A C 1
ATOM 2689 O O . SER A 1 318 ? 9.545 13.662 -19.912 1.00 85.38 318 SER A O 1
ATOM 2691 N N . ARG A 1 319 ? 7.527 14.196 -19.075 1.00 89.00 319 ARG A N 1
ATOM 2692 C CA . ARG A 1 319 ? 7.145 15.103 -20.167 1.00 89.00 319 ARG A CA 1
ATOM 2693 C C . ARG A 1 319 ? 8.119 16.260 -20.343 1.00 89.00 319 ARG A C 1
ATOM 2695 O O . ARG A 1 319 ? 8.716 16.363 -21.401 1.00 89.00 319 ARG A O 1
ATOM 2702 N N . GLU A 1 320 ? 8.335 17.057 -19.300 1.00 84.31 320 GLU A N 1
ATOM 2703 C CA . GLU A 1 320 ? 9.231 18.225 -19.363 1.00 84.31 320 GLU A CA 1
ATOM 2704 C C . GLU A 1 320 ? 10.654 17.829 -19.776 1.00 84.31 320 GLU A C 1
ATOM 2706 O O . GLU A 1 320 ? 11.319 18.525 -20.537 1.00 84.31 320 GLU A O 1
ATOM 2711 N N . LYS A 1 321 ? 11.099 16.660 -19.312 1.00 88.56 321 LYS A N 1
ATOM 2712 C CA . LYS A 1 321 ? 12.390 16.072 -19.666 1.00 88.56 321 LYS A CA 1
ATOM 2713 C C . LYS A 1 321 ? 12.473 15.665 -21.139 1.00 88.56 321 LYS A C 1
ATOM 2715 O O . LYS A 1 321 ? 13.485 15.913 -21.787 1.00 88.56 321 LYS A O 1
ATOM 2720 N N . PHE A 1 322 ? 11.419 15.036 -21.658 1.00 92.56 322 PHE A N 1
ATOM 2721 C CA . PHE A 1 322 ? 11.322 14.677 -23.069 1.00 92.56 322 PHE A CA 1
ATOM 2722 C C . PHE A 1 322 ? 11.229 15.917 -23.960 1.00 92.56 322 PHE A C 1
ATOM 2724 O O . PHE A 1 322 ? 11.926 15.965 -24.964 1.00 92.56 322 PHE A O 1
ATOM 2731 N N . ASP A 1 323 ? 10.443 16.925 -23.575 1.00 88.06 323 ASP A N 1
ATOM 2732 C CA . ASP A 1 323 ? 10.322 18.187 -24.312 1.00 88.06 323 ASP A CA 1
ATOM 2733 C C . ASP A 1 323 ? 11.672 18.906 -24.392 1.00 88.06 323 ASP A C 1
ATOM 2735 O O . ASP A 1 323 ? 12.111 19.275 -25.477 1.00 88.06 323 ASP A O 1
ATOM 2739 N N . ALA A 1 324 ? 12.388 19.015 -23.267 1.00 86.25 324 ALA A N 1
ATOM 2740 C CA . ALA A 1 324 ? 13.725 19.604 -23.241 1.00 86.25 324 ALA A CA 1
ATOM 2741 C C . ALA A 1 324 ? 14.713 18.851 -24.147 1.00 86.25 324 ALA A C 1
ATOM 2743 O O . ALA A 1 324 ? 15.509 19.473 -24.848 1.00 86.25 324 ALA A O 1
ATOM 2744 N N . TRP A 1 325 ? 14.660 17.516 -24.161 1.00 93.75 325 TRP A N 1
ATOM 2745 C CA . TRP A 1 325 ? 15.470 16.710 -25.072 1.00 93.75 325 TRP A CA 1
ATOM 2746 C C . TRP A 1 325 ? 15.059 16.908 -26.538 1.00 93.75 325 TRP A C 1
ATOM 2748 O O . TRP A 1 325 ? 15.924 17.091 -27.389 1.00 93.75 325 TRP A O 1
ATOM 2758 N N . LEU A 1 326 ? 13.759 16.919 -26.839 1.00 90.06 326 LEU A N 1
ATOM 2759 C CA . LEU A 1 326 ? 13.237 17.055 -28.198 1.00 90.06 326 LEU A CA 1
ATOM 2760 C C . LEU A 1 326 ? 13.604 18.411 -28.811 1.00 90.06 326 LEU A C 1
ATOM 2762 O O . LEU A 1 326 ? 13.985 18.461 -29.977 1.00 90.06 326 LEU A O 1
ATOM 2766 N N . GLU A 1 327 ? 13.550 19.488 -28.028 1.00 85.81 327 GLU A N 1
ATOM 2767 C CA . GLU A 1 327 ? 14.004 20.816 -28.454 1.00 85.81 327 GLU A CA 1
ATOM 2768 C C . GLU A 1 327 ? 15.500 20.830 -28.791 1.00 85.81 327 GLU A C 1
ATOM 2770 O O . GLU A 1 327 ? 15.903 21.444 -29.776 1.00 85.81 327 GLU A O 1
ATOM 2775 N N . ILE A 1 328 ? 16.340 20.119 -28.031 1.00 85.69 328 ILE A N 1
ATOM 2776 C CA . ILE A 1 328 ? 17.771 19.996 -28.355 1.00 85.69 328 ILE A CA 1
ATOM 2777 C C . ILE A 1 328 ? 17.962 19.268 -29.689 1.00 85.69 328 ILE A C 1
ATOM 2779 O O . ILE A 1 328 ? 18.814 19.666 -30.474 1.00 85.69 328 ILE A O 1
ATOM 2783 N N . ILE A 1 329 ? 17.171 18.226 -29.952 1.00 84.88 329 ILE A N 1
ATOM 2784 C CA . ILE A 1 329 ? 17.254 17.434 -31.186 1.00 84.88 329 ILE A CA 1
ATOM 2785 C C . ILE A 1 329 ? 16.727 18.203 -32.405 1.00 84.88 329 ILE A C 1
ATOM 2787 O O . ILE A 1 329 ? 17.306 18.095 -33.479 1.00 84.88 329 ILE A O 1
ATOM 2791 N N . LYS A 1 330 ? 15.651 18.985 -32.260 1.00 78.81 330 LYS A N 1
ATOM 2792 C CA . LYS A 1 330 ? 15.056 19.765 -33.362 1.00 78.81 330 LYS A CA 1
ATOM 2793 C C . LYS A 1 330 ? 15.858 21.011 -33.744 1.00 78.81 330 LYS A C 1
ATOM 2795 O O . LYS A 1 330 ? 15.705 21.504 -34.855 1.00 78.81 330 LYS A O 1
ATOM 2800 N N . ASN A 1 331 ? 16.673 21.527 -32.826 1.00 72.38 331 ASN A N 1
ATOM 2801 C CA . ASN A 1 331 ? 17.532 22.692 -33.055 1.00 72.38 331 ASN A CA 1
ATOM 2802 C C . ASN A 1 331 ? 18.967 22.311 -33.485 1.00 72.38 331 ASN A C 1
ATOM 2804 O O . ASN A 1 331 ? 19.843 23.179 -33.510 1.00 72.38 331 ASN A O 1
ATOM 2808 N N . GLN A 1 332 ? 19.208 21.032 -33.795 1.00 61.38 332 GLN A N 1
ATOM 2809 C CA . GLN A 1 332 ? 20.420 20.503 -34.435 1.00 61.38 332 GLN A CA 1
ATOM 2810 C C . GLN A 1 332 ? 20.163 20.268 -35.919 1.00 61.38 332 GLN A C 1
ATOM 2812 O O . GLN A 1 332 ? 21.100 20.540 -36.703 1.00 61.38 332 GLN A O 1
#

Radius of gyration: 27.07 Å; chains: 1; bounding box: 62×61×70 Å